Protein AF-0000000083948507 (afdb_homodimer)

InterPro domains:
  IPR001789 Signal transduction response regulator, receiver domain [PF00072] (12-118)
  IPR001789 Signal transduction response regulator, receiver domain [PS50110] (11-132)
  IPR001789 Signal transduction response regulator, receiver domain [SM00448] (10-131)
  IPR011006 CheY-like superfamily [SSF52172] (9-128)
  IPR052893 Two-component system response regulator [PTHR44520] (3-142)

Organism: NCBI:txid38313

pLDDT: mean 91.82, std 13.21, range [27.28, 98.81]

Solvent-accessible surface area (backbone atoms only — not comparable to full-atom values): 15461 Å² total; per-residue (Å²): 131,86,77,66,80,70,75,80,64,49,27,36,39,37,30,48,59,49,66,69,60,53,50,46,49,51,49,31,34,57,78,68,66,54,80,52,52,77,42,78,20,54,23,33,60,52,39,53,50,35,59,72,71,56,73,59,55,70,29,52,37,34,39,32,27,46,88,35,63,106,28,28,31,65,58,37,47,54,51,33,63,70,30,87,77,50,34,48,59,46,31,32,39,45,25,76,68,82,50,65,67,59,51,50,56,46,25,72,64,39,41,51,37,37,30,60,59,50,91,52,78,64,38,50,38,54,52,48,54,36,48,54,44,39,64,72,58,33,57,72,62,66,126,130,86,76,64,79,68,77,80,62,49,26,37,37,37,30,47,60,48,64,68,58,52,50,45,48,52,48,32,34,56,77,69,67,54,81,52,53,77,44,79,20,52,22,33,62,54,38,51,50,34,58,72,70,58,73,58,54,68,28,51,38,35,40,33,28,47,89,34,63,105,28,28,30,67,57,37,46,54,51,34,63,71,29,88,78,50,33,49,58,45,32,32,38,46,23,78,68,81,50,64,67,58,52,48,55,47,25,72,64,39,42,52,35,37,31,60,60,50,91,51,80,62,38,48,38,55,50,49,54,35,48,53,44,40,65,71,58,33,57,71,62,65,125

Nearest PDB structures (foldseek):
  6xvu-assembly2_C  TM=9.174E-01  e=1.233E-12  Deinococcus radiodurans R1 = ATCC 13939 = DSM 20539
  5chy-assembly1_A  TM=8.380E-01  e=1.882E-10  Escherichia coli K-12
  1e6m-assembly1_A  TM=8.321E-01  e=6.406E-10  Escherichia coli K-12
  3h1f-assembly1_A  TM=8.922E-01  e=2.220E-08  Helicobacter pylori 26695
  5wq0-assembly4_D  TM=8.086E-01  e=8.208E-07  Paenisporosarcina sp. TG-14

Sequence (286 aa):
MSQTARYKEVTILLVDDDDVDFMAVQRAMQQLRLLNPLVRARDGLEALEMLGDGRVRCPYLILLDLNMPRMNGLEFLSHIRNDPVLSLSVVFVLTTSSADEDKVEAYKHHVAGYMVKHEISDGFYNIFNMLESYWRIVELPEAMSQTARYKEVTILLVDDDDVDFMAVQRAMQQLRLLNPLVRARDGLEALEMLGDGRVRCPYLILLDLNMPRMNGLEFLSHIRNDPVLSLSVVFVLTTSSADEDKVEAYKHHVAGYMVKHEISDGFYNIFNMLESYWRIVELPEA

Structure (mmCIF, N/CA/C/O backbone):
data_AF-0000000083948507-model_v1
#
loop_
_entity.id
_entity.type
_entity.pdbx_description
1 polymer 'Response regulator'
#
loop_
_atom_site.group_PDB
_atom_site.id
_atom_site.type_symbol
_atom_site.label_atom_id
_atom_site.label_alt_id
_atom_site.label_comp_id
_atom_site.label_asym_id
_atom_site.label_entity_id
_atom_site.label_seq_id
_atom_site.pdbx_PDB_ins_code
_atom_site.Cartn_x
_atom_site.Cartn_y
_atom_site.Cartn_z
_atom_site.occupancy
_atom_site.B_iso_or_equiv
_atom_site.auth_seq_id
_atom_site.auth_comp_id
_atom_site.auth_asym_id
_atom_site.auth_atom_id
_atom_site.pdbx_PDB_model_num
ATOM 1 N N . MET A 1 1 ? -30.469 -11.758 17.359 1 27.81 1 MET A N 1
ATOM 2 C CA . MET A 1 1 ? -29.922 -11.578 16.016 1 27.81 1 MET A CA 1
ATOM 3 C C . MET A 1 1 ? -28.422 -11.32 16.078 1 27.81 1 MET A C 1
ATOM 5 O O . MET A 1 1 ? -27.984 -10.305 16.609 1 27.81 1 MET A O 1
ATOM 9 N N . SER A 1 2 ? -27.594 -12.273 16.359 1 34.62 2 SER A N 1
ATOM 10 C CA . SER A 1 2 ? -26.172 -12.242 16.734 1 34.62 2 SER A CA 1
ATOM 11 C C . SER A 1 2 ? -25.344 -11.523 15.68 1 34.62 2 SER A C 1
ATOM 13 O O . SER A 1 2 ? -25.25 -11.977 14.531 1 34.62 2 SER A O 1
ATOM 15 N N . GLN A 1 3 ? -25.453 -10.297 15.469 1 37.91 3 GLN A N 1
ATOM 16 C CA . GLN A 1 3 ? -24.75 -9.445 14.516 1 37.91 3 GLN A CA 1
ATOM 17 C C . GLN A 1 3 ? -23.234 -9.672 14.602 1 37.91 3 GLN A C 1
ATOM 19 O O . GLN A 1 3 ? -22.578 -9.156 15.508 1 37.91 3 GLN A O 1
ATOM 24 N N . THR A 1 4 ? -22.734 -10.875 14.516 1 39.72 4 THR A N 1
ATOM 25 C CA . THR A 1 4 ? -21.312 -11.203 14.5 1 39.72 4 THR A CA 1
ATOM 26 C C . THR A 1 4 ? -20.531 -10.227 13.617 1 39.72 4 THR A C 1
ATOM 28 O O . THR A 1 4 ? -20.891 -10.023 12.453 1 39.72 4 THR A O 1
ATOM 31 N N . ALA A 1 5 ? -20.094 -9.234 14.039 1 40.66 5 ALA A N 1
ATOM 32 C CA . ALA A 1 5 ? -19.188 -8.328 13.336 1 40.66 5 ALA A CA 1
ATOM 33 C C . ALA A 1 5 ? -18.312 -9.086 12.344 1 40.66 5 ALA A C 1
ATOM 35 O O . ALA A 1 5 ? -17.484 -9.898 12.742 1 40.66 5 ALA A O 1
ATOM 36 N N . ARG A 1 6 ? -18.797 -9.617 11.141 1 45.75 6 ARG A N 1
ATOM 37 C CA . ARG A 1 6 ? -18.203 -10.469 10.117 1 45.75 6 ARG A CA 1
ATOM 38 C C . ARG A 1 6 ? -16.781 -10.031 9.797 1 45.75 6 ARG A C 1
ATOM 40 O O . ARG A 1 6 ? -16.547 -8.875 9.438 1 45.75 6 ARG A O 1
ATOM 47 N N . TYR A 1 7 ? -15.82 -10.555 10.539 1 56.59 7 TYR A N 1
ATOM 48 C CA . TYR A 1 7 ? -14.43 -10.461 10.109 1 56.59 7 TYR A CA 1
ATOM 49 C C . TYR A 1 7 ? -14.328 -10.367 8.594 1 56.59 7 TYR A C 1
ATOM 51 O O . TYR A 1 7 ? -14.781 -11.258 7.879 1 56.59 7 TYR A O 1
ATOM 59 N N . LYS A 1 8 ? -14.336 -9.18 8.109 1 68.38 8 LYS A N 1
ATOM 60 C CA . LYS A 1 8 ? -14.242 -9.102 6.656 1 68.38 8 LYS A CA 1
ATOM 61 C C . LYS A 1 8 ? -12.977 -9.773 6.148 1 68.38 8 LYS A C 1
ATOM 63 O O . LYS A 1 8 ? -11.867 -9.344 6.469 1 68.38 8 LYS A O 1
ATOM 68 N N . GLU A 1 9 ? -13.164 -10.992 5.648 1 88.75 9 GLU A N 1
ATOM 69 C CA . GLU A 1 9 ? -12.078 -11.789 5.078 1 88.75 9 GLU A CA 1
ATOM 70 C C . GLU A 1 9 ? -11.516 -11.133 3.824 1 88.75 9 GLU A C 1
ATOM 72 O O . GLU A 1 9 ? -12.266 -10.617 2.994 1 88.75 9 GLU A O 1
ATOM 77 N N . VAL A 1 10 ? -10.203 -10.969 3.793 1 95.94 10 VAL A N 1
ATOM 78 C CA . VAL A 1 10 ? -9.523 -10.469 2.605 1 95.94 10 VAL A CA 1
ATOM 79 C C . VAL A 1 10 ? -8.953 -11.633 1.802 1 95.94 10 VAL A C 1
ATOM 81 O O . VAL A 1 10 ? -8.219 -12.469 2.342 1 95.94 10 VAL A O 1
ATOM 84 N N . THR A 1 11 ? -9.336 -11.719 0.544 1 97.56 11 THR A N 1
ATOM 85 C CA . THR A 1 11 ? -8.789 -12.75 -0.335 1 97.56 11 THR A CA 1
ATOM 86 C C . THR A 1 11 ? -7.41 -12.336 -0.85 1 97.56 11 THR A C 1
ATOM 88 O O . THR A 1 11 ? -7.199 -11.18 -1.221 1 97.56 11 THR A O 1
ATOM 91 N N . ILE A 1 12 ? -6.48 -13.266 -0.796 1 98.12 12 ILE A N 1
ATOM 92 C CA . ILE A 1 12 ? -5.156 -13.039 -1.358 1 98.12 12 ILE A CA 1
ATOM 93 C C . ILE A 1 12 ? -5.039 -13.742 -2.709 1 98.12 12 ILE A C 1
ATOM 95 O O . ILE A 1 12 ? -5.117 -14.969 -2.785 1 98.12 12 ILE A O 1
ATOM 99 N N . LEU A 1 13 ? -4.934 -12.984 -3.768 1 98.62 13 LEU A N 1
ATOM 100 C CA . LEU A 1 13 ? -4.613 -13.531 -5.082 1 98.62 13 LEU A CA 1
ATOM 101 C C . LEU A 1 13 ? -3.105 -13.539 -5.316 1 98.62 13 LEU A C 1
ATOM 103 O O . LEU A 1 13 ? -2.492 -12.477 -5.465 1 98.62 13 LEU A O 1
ATOM 107 N N . LEU A 1 14 ? -2.541 -14.703 -5.293 1 98.62 14 LEU A N 1
ATOM 108 C CA . LEU A 1 14 ? -1.122 -14.875 -5.586 1 98.62 14 LEU A CA 1
ATOM 109 C C . LEU A 1 14 ? -0.908 -15.18 -7.062 1 98.62 14 LEU A C 1
ATOM 111 O O . LEU A 1 14 ? -1.349 -16.219 -7.555 1 98.62 14 LEU A O 1
ATOM 115 N N . VAL A 1 15 ? -0.288 -14.273 -7.789 1 98.62 15 VAL A N 1
ATOM 116 C CA . VAL A 1 15 ? 0.05 -14.469 -9.195 1 98.62 15 VAL A CA 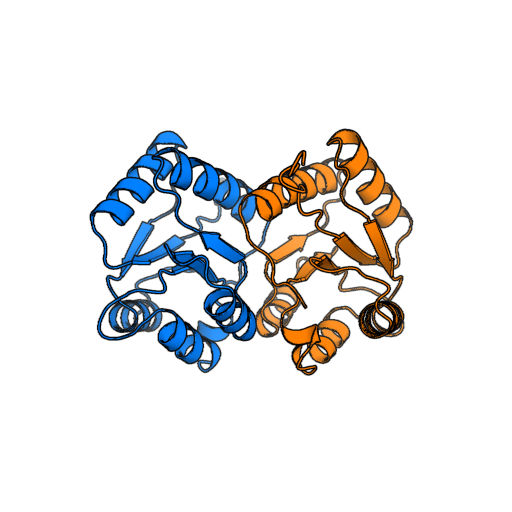1
ATOM 117 C C . VAL A 1 15 ? 1.527 -14.836 -9.328 1 98.62 15 VAL A C 1
ATOM 119 O O . VAL A 1 15 ? 2.395 -13.961 -9.312 1 98.62 15 VAL A O 1
ATOM 122 N N . ASP A 1 16 ? 1.759 -16.078 -9.414 1 97.69 16 ASP A N 1
ATOM 123 C CA . ASP A 1 16 ? 3.098 -16.641 -9.32 1 97.69 16 ASP A CA 1
ATOM 124 C C . ASP A 1 16 ? 3.146 -18.031 -9.945 1 97.69 16 ASP A C 1
ATOM 126 O O . ASP A 1 16 ? 2.332 -18.906 -9.609 1 97.69 16 ASP A O 1
ATOM 130 N N . ASP A 1 17 ? 4.113 -18.25 -10.781 1 96.81 17 ASP A N 1
ATOM 131 C CA . ASP A 1 17 ? 4.16 -19.531 -11.484 1 96.81 17 ASP A CA 1
ATOM 132 C C . ASP A 1 17 ? 5.055 -20.531 -10.75 1 96.81 17 ASP A C 1
ATOM 134 O O . ASP A 1 17 ? 5.105 -21.703 -11.117 1 96.81 17 ASP A O 1
ATOM 138 N N . ASP A 1 18 ? 5.719 -20.172 -9.695 1 95.56 18 ASP A N 1
ATOM 139 C CA . ASP A 1 18 ? 6.699 -21 -9.016 1 95.56 18 ASP A CA 1
ATOM 140 C C . ASP A 1 18 ? 6.047 -21.797 -7.883 1 95.56 18 ASP A C 1
ATOM 142 O O . ASP A 1 18 ? 5.582 -21.219 -6.902 1 95.56 18 ASP A O 1
ATOM 146 N N . ASP A 1 19 ? 6.129 -23.094 -7.996 1 96.69 19 ASP A N 1
ATOM 147 C CA . ASP A 1 19 ? 5.512 -23.953 -7 1 96.69 19 ASP A CA 1
ATOM 148 C C . ASP A 1 19 ? 6.195 -23.812 -5.645 1 96.69 19 ASP A C 1
ATOM 150 O O . ASP A 1 19 ? 5.543 -23.906 -4.602 1 96.69 19 ASP A O 1
ATOM 154 N N . VAL A 1 20 ? 7.434 -23.641 -5.688 1 94.69 20 VAL A N 1
ATOM 155 C CA . VAL A 1 20 ? 8.188 -23.484 -4.445 1 94.69 20 VAL A CA 1
ATOM 156 C C . VAL A 1 20 ? 7.738 -22.234 -3.711 1 94.69 20 VAL A C 1
ATOM 158 O O . VAL A 1 20 ? 7.527 -22.25 -2.496 1 94.69 20 VAL A O 1
ATOM 161 N N . ASP A 1 21 ? 7.551 -21.156 -4.43 1 95.38 21 ASP A N 1
ATOM 162 C CA . ASP A 1 21 ? 7.047 -19.922 -3.848 1 95.38 21 ASP A CA 1
ATOM 163 C C . ASP A 1 21 ? 5.645 -20.109 -3.27 1 95.38 21 ASP A C 1
ATOM 165 O O . ASP A 1 21 ? 5.355 -19.656 -2.162 1 95.38 21 ASP A O 1
ATOM 169 N N . PHE A 1 22 ? 4.84 -20.766 -4 1 96.62 22 PHE A N 1
ATOM 170 C CA . PHE A 1 22 ? 3.475 -21.016 -3.557 1 96.62 22 PHE A CA 1
ATOM 171 C C . PHE A 1 22 ? 3.463 -21.781 -2.24 1 96.62 22 PHE A C 1
ATOM 173 O O . PHE A 1 22 ? 2.732 -21.422 -1.313 1 96.62 22 PHE A O 1
ATOM 180 N N . MET A 1 23 ? 4.246 -22.75 -2.164 1 96.19 23 MET A N 1
ATOM 181 C CA . MET A 1 23 ? 4.328 -23.562 -0.952 1 96.19 23 MET A CA 1
ATOM 182 C C . MET A 1 23 ? 4.855 -22.75 0.219 1 96.19 23 MET A C 1
ATOM 184 O O . MET A 1 23 ? 4.391 -22.891 1.35 1 96.19 23 MET A O 1
ATOM 188 N N . ALA A 1 24 ? 5.809 -21.938 -0.099 1 95.62 24 ALA A N 1
ATOM 189 C CA . ALA A 1 24 ? 6.367 -21.078 0.944 1 95.62 24 ALA A CA 1
ATOM 190 C C . ALA A 1 24 ? 5.312 -20.109 1.486 1 95.62 24 ALA A C 1
ATOM 192 O O . ALA A 1 24 ? 5.262 -19.859 2.691 1 95.62 24 ALA A O 1
ATOM 193 N N . VAL A 1 25 ? 4.488 -19.578 0.617 1 96.5 25 VAL A N 1
ATOM 194 C CA . VAL A 1 25 ? 3.406 -18.688 1.015 1 96.5 25 VAL A CA 1
ATOM 195 C C . VAL A 1 25 ? 2.414 -19.438 1.901 1 96.5 25 VAL A C 1
ATOM 197 O O . VAL A 1 25 ? 2.027 -18.938 2.965 1 96.5 25 VAL A O 1
ATOM 200 N N . GLN A 1 26 ? 2.074 -20.578 1.491 1 96.75 26 GLN A N 1
ATOM 201 C CA . GLN A 1 26 ? 1.151 -21.391 2.275 1 96.75 26 GLN A CA 1
ATOM 202 C C . GLN A 1 26 ? 1.714 -21.672 3.666 1 96.75 26 GLN A C 1
ATOM 204 O O . GLN A 1 26 ? 0.993 -21.594 4.664 1 96.75 26 GLN A O 1
ATOM 209 N N . ARG A 1 27 ? 2.908 -22.031 3.693 1 95.56 27 ARG A N 1
ATOM 210 C CA . ARG A 1 27 ? 3.561 -22.328 4.965 1 95.56 27 ARG A CA 1
ATOM 211 C C . ARG A 1 27 ? 3.57 -21.094 5.871 1 95.56 27 ARG A C 1
ATOM 213 O O . ARG A 1 27 ? 3.285 -21.203 7.066 1 95.56 27 ARG A O 1
ATOM 220 N N . ALA A 1 28 ? 3.943 -19.969 5.293 1 95.81 28 ALA A N 1
ATOM 221 C CA . ALA A 1 28 ? 3.955 -18.734 6.059 1 95.81 28 ALA A CA 1
ATOM 222 C C . ALA A 1 28 ? 2.576 -18.422 6.637 1 95.81 28 ALA A C 1
ATOM 224 O O . ALA A 1 28 ? 2.455 -18.047 7.805 1 95.81 28 ALA A O 1
ATOM 225 N N . MET A 1 29 ? 1.559 -18.625 5.844 1 96.62 29 MET A N 1
ATOM 226 C CA . MET A 1 29 ? 0.193 -18.375 6.293 1 96.62 29 MET A CA 1
ATOM 227 C C . MET A 1 29 ? -0.207 -19.328 7.41 1 96.62 29 MET A C 1
ATOM 229 O O . MET A 1 29 ? -0.871 -18.922 8.367 1 96.62 29 MET A O 1
ATOM 233 N N . GLN A 1 30 ? 0.196 -20.531 7.258 1 96.56 30 GLN A N 1
ATOM 234 C CA . GLN A 1 30 ? -0.087 -21.516 8.297 1 96.56 30 GLN A CA 1
ATOM 235 C C . GLN A 1 30 ? 0.603 -21.156 9.602 1 96.56 30 GLN A C 1
ATOM 237 O O . GLN A 1 30 ? -0.014 -21.203 10.672 1 96.56 30 GLN A O 1
ATOM 242 N N . GLN A 1 31 ? 1.837 -20.812 9.547 1 95.81 31 GLN A N 1
ATOM 243 C CA . GLN A 1 31 ? 2.623 -20.453 10.727 1 95.81 31 GLN A CA 1
ATOM 244 C C . GLN A 1 31 ? 2.008 -19.266 11.461 1 95.81 31 GLN A C 1
ATOM 246 O O . GLN A 1 31 ? 2.049 -19.203 12.695 1 95.81 31 GLN A O 1
ATOM 251 N N . LEU A 1 32 ? 1.444 -18.391 10.68 1 95.69 32 LEU A N 1
ATOM 252 C CA . LEU A 1 32 ? 0.861 -17.188 11.258 1 95.69 32 LEU A CA 1
ATOM 253 C C . LEU A 1 32 ? -0.617 -17.391 11.57 1 95.69 32 LEU A C 1
ATOM 255 O O . LEU A 1 32 ? -1.293 -16.469 12.031 1 95.69 32 LEU A O 1
ATOM 259 N N . ARG A 1 33 ? -1.172 -18.5 11.242 1 96.5 33 ARG A N 1
ATOM 260 C CA . ARG A 1 33 ? -2.564 -18.859 11.477 1 96.5 33 ARG A CA 1
ATOM 261 C C . ARG A 1 33 ? -3.512 -17.922 10.758 1 96.5 33 ARG A C 1
ATOM 263 O O . ARG A 1 33 ? -4.5 -17.453 11.336 1 96.5 33 ARG A O 1
ATOM 270 N N . LEU A 1 34 ? -3.062 -17.578 9.57 1 94.88 34 LEU A N 1
ATOM 271 C CA . LEU A 1 34 ? -3.918 -16.734 8.742 1 94.88 34 LEU A CA 1
ATOM 272 C C . LEU A 1 34 ? -5.004 -17.562 8.062 1 94.88 34 LEU A C 1
ATOM 274 O O . LEU A 1 34 ? -4.711 -18.594 7.441 1 94.88 34 LEU A O 1
ATOM 278 N N . LEU A 1 35 ? -6.199 -17.016 8.148 1 92.94 35 LEU A N 1
ATOM 279 C CA . LEU A 1 35 ? -7.328 -17.766 7.605 1 92.94 35 LEU A CA 1
ATOM 280 C C . LEU A 1 35 ? -7.812 -17.156 6.297 1 92.94 35 LEU A C 1
ATOM 282 O O . LEU A 1 35 ? -8.789 -17.609 5.711 1 92.94 35 LEU A O 1
ATOM 286 N N . ASN A 1 36 ? -7.148 -16.141 5.836 1 95.56 36 ASN A N 1
ATOM 287 C CA . ASN A 1 36 ? -7.516 -15.508 4.57 1 95.56 36 ASN A CA 1
ATOM 288 C C . ASN A 1 36 ? -7.52 -16.516 3.424 1 95.56 36 ASN A C 1
ATOM 290 O O . ASN A 1 36 ? -6.637 -17.375 3.344 1 95.56 36 ASN A O 1
ATOM 294 N N . PRO A 1 37 ? -8.586 -16.453 2.586 1 96.81 37 PRO A N 1
ATOM 295 C CA . PRO A 1 37 ? -8.516 -17.281 1.385 1 96.81 37 PRO A CA 1
ATOM 296 C C . PRO A 1 37 ? -7.312 -16.953 0.502 1 96.81 37 PRO A C 1
ATOM 298 O O . PRO A 1 37 ? -6.957 -15.781 0.355 1 96.81 37 PRO A O 1
ATOM 301 N N . LEU A 1 38 ? -6.695 -18 0.035 1 98 38 LEU A N 1
ATOM 302 C CA . LEU A 1 38 ? -5.582 -17.891 -0.901 1 98 38 LEU A CA 1
ATOM 303 C C . LEU A 1 38 ? -5.938 -18.5 -2.25 1 98 38 LEU A C 1
ATOM 305 O O . LEU A 1 38 ? -6.289 -19.688 -2.324 1 98 38 LEU A O 1
ATOM 309 N N . VAL A 1 39 ? -5.891 -17.672 -3.279 1 98.12 39 VAL A N 1
ATOM 310 C CA . VAL A 1 39 ? -6.125 -18.109 -4.648 1 98.12 39 VAL A CA 1
ATOM 311 C C . VAL A 1 39 ? -4.863 -17.906 -5.484 1 98.12 39 VAL A C 1
ATOM 313 O O . VAL A 1 39 ? -4.215 -16.859 -5.387 1 98.12 39 VAL A O 1
ATOM 316 N N . ARG A 1 40 ? -4.574 -18.891 -6.312 1 98.5 40 ARG A N 1
ATOM 317 C CA . ARG A 1 40 ? -3.348 -18.781 -7.098 1 98.5 40 ARG A CA 1
ATOM 318 C C . ARG A 1 40 ? -3.654 -18.703 -8.586 1 98.5 40 ARG A C 1
ATOM 320 O O . ARG A 1 40 ? -4.516 -19.438 -9.086 1 98.5 40 ARG A O 1
ATOM 327 N N . ALA A 1 41 ? -3.008 -17.812 -9.266 1 97.94 41 ALA A N 1
ATOM 328 C CA . ALA A 1 41 ? -2.865 -17.797 -10.719 1 97.94 41 ALA A CA 1
ATOM 329 C C . ALA A 1 41 ? -1.412 -18.031 -11.125 1 97.94 41 ALA A C 1
ATOM 331 O O . ALA A 1 41 ? -0.495 -17.484 -10.516 1 97.94 41 ALA A O 1
ATOM 332 N N . ARG A 1 42 ? -1.16 -18.75 -12.172 1 96.75 42 ARG A N 1
ATOM 333 C CA . ARG A 1 42 ? 0.201 -19.141 -12.516 1 96.75 42 ARG A CA 1
ATOM 334 C C . ARG A 1 42 ? 0.812 -18.172 -13.523 1 96.75 42 ARG A C 1
ATOM 336 O O . ARG A 1 42 ? 1.988 -18.297 -13.867 1 96.75 42 ARG A O 1
ATOM 343 N N . ASP A 1 43 ? 0.046 -17.297 -14.031 1 96.75 43 ASP A N 1
ATOM 344 C CA . ASP A 1 43 ? 0.525 -16.234 -14.898 1 96.75 43 ASP A CA 1
ATOM 345 C C . ASP A 1 43 ? -0.487 -15.094 -14.969 1 96.75 43 ASP A C 1
ATOM 347 O O . ASP A 1 43 ? -1.573 -15.18 -14.398 1 96.75 43 ASP A O 1
ATOM 351 N N . GLY A 1 44 ? -0.134 -14.039 -15.688 1 97.06 44 GLY A N 1
ATOM 352 C CA . GLY A 1 44 ? -0.969 -12.852 -15.766 1 97.06 44 GLY A CA 1
ATOM 353 C C . GLY A 1 44 ? -2.299 -13.102 -16.453 1 97.06 44 GLY A C 1
ATOM 354 O O . GLY A 1 44 ? -3.324 -12.547 -16.047 1 97.06 44 GLY A O 1
ATOM 355 N N . LEU A 1 45 ? -2.244 -13.922 -17.484 1 96.81 45 LEU A N 1
ATOM 356 C CA . LEU A 1 45 ? -3.463 -14.188 -18.25 1 96.81 45 LEU A CA 1
ATOM 357 C C . LEU A 1 45 ? -4.48 -14.938 -17.391 1 96.81 45 LEU A C 1
ATOM 359 O O . LEU A 1 45 ? -5.664 -14.586 -17.375 1 96.81 45 LEU A O 1
ATOM 363 N N . GLU A 1 46 ? -4.004 -15.914 -16.719 1 97.06 46 GLU A N 1
ATOM 364 C CA . GLU A 1 46 ? -4.875 -16.656 -15.82 1 97.06 46 GLU A CA 1
ATOM 365 C C . GLU A 1 46 ? -5.441 -15.758 -14.727 1 97.06 46 GLU A C 1
ATOM 367 O O . GLU A 1 46 ? -6.617 -15.867 -14.375 1 97.06 46 GLU A O 1
ATOM 372 N N . ALA A 1 47 ? -4.629 -14.898 -14.18 1 97.94 47 ALA A N 1
ATOM 373 C CA . ALA A 1 47 ? -5.062 -13.953 -13.148 1 97.94 47 ALA A CA 1
ATOM 374 C C . ALA A 1 47 ? -6.176 -13.047 -13.664 1 97.94 47 ALA A C 1
ATOM 376 O O . ALA A 1 47 ? -7.18 -12.836 -12.984 1 97.94 47 ALA A O 1
ATOM 377 N N . LEU A 1 48 ? -5.98 -12.539 -14.898 1 97.06 48 LEU A N 1
ATOM 378 C CA . LEU A 1 48 ? -6.984 -11.664 -15.5 1 97.06 48 LEU A CA 1
ATOM 379 C C . LEU A 1 48 ? -8.305 -12.406 -15.68 1 97.06 48 LEU A C 1
ATOM 381 O O . LEU A 1 48 ? -9.375 -11.844 -15.414 1 97.06 48 LEU A O 1
ATOM 385 N N . GLU A 1 49 ? -8.188 -13.602 -16.109 1 96.75 49 GLU A N 1
ATOM 386 C CA . GLU A 1 49 ? -9.383 -14.422 -16.297 1 96.75 49 GLU A CA 1
ATOM 387 C C . GLU A 1 49 ? -10.109 -14.633 -14.969 1 96.75 49 GLU A C 1
ATOM 389 O O . GLU A 1 49 ? -11.328 -14.469 -14.891 1 96.75 49 GLU A O 1
ATOM 394 N N . MET A 1 50 ? -9.398 -14.977 -13.969 1 97.5 50 MET A N 1
ATOM 395 C CA . MET A 1 50 ? -9.969 -15.234 -12.648 1 97.5 50 MET A CA 1
ATOM 396 C C . MET A 1 50 ? -10.625 -13.984 -12.078 1 97.5 50 MET A C 1
ATOM 398 O O . MET A 1 50 ? -11.68 -14.062 -11.453 1 97.5 50 MET A O 1
ATOM 402 N N . LEU A 1 51 ? -10 -12.852 -12.25 1 96.62 51 LEU A N 1
ATOM 403 C CA . LEU A 1 51 ? -10.547 -11.586 -11.781 1 96.62 51 LEU A CA 1
ATOM 404 C C . LEU A 1 51 ? -11.82 -11.227 -12.555 1 96.62 51 LEU A C 1
ATOM 406 O O . LEU A 1 51 ? -12.773 -10.703 -11.977 1 96.62 51 LEU A O 1
ATOM 410 N N . GLY A 1 52 ? -11.758 -11.484 -13.797 1 93.31 52 GLY A N 1
ATOM 411 C CA . GLY A 1 52 ? -12.898 -11.18 -14.648 1 93.31 52 GLY A CA 1
ATOM 412 C C . GLY A 1 52 ? -14.086 -12.086 -14.398 1 93.31 52 GLY A C 1
ATOM 413 O O . GLY A 1 52 ? -15.242 -11.68 -14.555 1 93.31 52 GLY A O 1
ATOM 414 N N . ASP A 1 53 ? -13.828 -13.344 -14.008 1 92.44 53 ASP A N 1
ATOM 415 C CA . ASP A 1 53 ? -14.875 -14.352 -13.852 1 92.44 53 ASP A CA 1
ATOM 416 C C . ASP A 1 53 ? -15.43 -14.352 -12.43 1 92.44 53 ASP A C 1
ATOM 418 O O . ASP A 1 53 ? -16.312 -15.148 -12.102 1 92.44 53 ASP A O 1
ATOM 422 N N . GLY A 1 54 ? -14.914 -13.555 -11.594 1 88.88 54 GLY A N 1
ATOM 423 C CA . GLY A 1 54 ? -15.422 -13.461 -10.234 1 88.88 54 GLY A CA 1
ATOM 424 C C . GLY A 1 54 ? -14.898 -14.547 -9.32 1 88.88 54 GLY A C 1
ATOM 425 O O . GLY A 1 54 ? -15.453 -14.773 -8.242 1 88.88 54 GLY A O 1
ATOM 426 N N . ARG A 1 55 ? -13.883 -15.266 -9.695 1 94.62 55 ARG A N 1
ATOM 427 C CA . ARG A 1 55 ? -13.297 -16.328 -8.898 1 94.62 55 ARG A CA 1
ATOM 428 C C . ARG A 1 55 ? -12.523 -15.766 -7.707 1 94.62 55 ARG A C 1
ATOM 430 O O . ARG A 1 55 ? -12.219 -16.484 -6.758 1 94.62 55 ARG A O 1
ATOM 437 N N . VAL A 1 56 ? -12.203 -14.586 -7.789 1 96.44 56 VAL A N 1
ATOM 438 C CA . VAL A 1 56 ? -11.547 -13.914 -6.672 1 96.44 56 VAL A CA 1
ATOM 439 C C . VAL A 1 56 ? -12.547 -13.016 -5.953 1 96.44 56 VAL A C 1
ATOM 441 O O . VAL A 1 56 ? -12.953 -11.977 -6.484 1 96.44 56 VAL A O 1
ATOM 444 N N . ARG A 1 57 ? -12.859 -13.336 -4.812 1 94.25 57 ARG A N 1
ATOM 445 C CA . ARG A 1 57 ? -13.906 -12.625 -4.078 1 94.25 57 ARG A CA 1
ATOM 446 C C . ARG A 1 57 ? -13.367 -11.336 -3.465 1 94.25 57 ARG A C 1
ATOM 448 O O . ARG A 1 57 ? -12.281 -11.328 -2.887 1 94.25 57 ARG A O 1
ATOM 455 N N . CYS A 1 58 ? -14.125 -10.297 -3.541 1 92.62 58 CYS A N 1
ATOM 456 C CA . CYS A 1 58 ? -13.789 -9.023 -2.906 1 92.62 58 CYS A CA 1
ATOM 457 C C . CYS A 1 58 ? -14.156 -9.039 -1.429 1 92.62 58 CYS A C 1
ATOM 459 O O . CYS A 1 58 ? -15.109 -9.711 -1.029 1 92.62 58 CYS A O 1
ATOM 461 N N . PRO A 1 59 ? -13.453 -8.258 -0.618 1 95.25 59 PRO A N 1
ATOM 462 C CA . PRO A 1 59 ? -12.242 -7.535 -0.994 1 95.25 59 PRO A CA 1
ATOM 463 C C . PRO A 1 59 ? -11.031 -8.453 -1.162 1 95.25 59 PRO A C 1
ATOM 465 O O . PRO A 1 59 ? -10.945 -9.492 -0.499 1 95.25 59 PRO A O 1
ATOM 468 N N . TYR A 1 60 ? -10.086 -8.086 -2.084 1 96.69 60 TYR A N 1
ATOM 469 C CA . TYR A 1 60 ? -8.883 -8.891 -2.289 1 96.69 60 TYR A CA 1
ATOM 470 C C . TYR A 1 60 ? -7.652 -8.008 -2.445 1 96.69 60 TYR A C 1
ATOM 472 O O . TYR A 1 60 ? -7.773 -6.801 -2.672 1 96.69 60 TYR A O 1
ATOM 480 N N . LEU A 1 61 ? -6.52 -8.586 -2.215 1 97.12 61 LEU A N 1
ATOM 481 C CA . LEU A 1 61 ? -5.215 -8.023 -2.541 1 97.12 61 LEU A CA 1
ATOM 482 C C . LEU A 1 61 ? -4.445 -8.945 -3.482 1 97.12 61 LEU A C 1
ATOM 484 O O . LEU A 1 61 ? -4.633 -10.164 -3.461 1 97.12 61 LEU A O 1
ATOM 488 N N . ILE A 1 62 ? -3.627 -8.336 -4.332 1 98.56 62 ILE A N 1
ATOM 489 C CA . ILE A 1 62 ? -2.865 -9.102 -5.309 1 98.56 62 ILE A CA 1
ATOM 490 C C . ILE A 1 62 ? -1.389 -9.109 -4.922 1 98.56 62 ILE A C 1
ATOM 492 O O . ILE A 1 62 ? -0.806 -8.055 -4.656 1 98.56 62 ILE A O 1
ATOM 496 N N . LEU A 1 63 ? -0.824 -10.273 -4.781 1 98.69 63 LEU A N 1
ATOM 497 C CA . LEU A 1 63 ? 0.621 -10.469 -4.742 1 98.69 63 LEU A CA 1
ATOM 498 C C . LEU A 1 63 ? 1.145 -10.93 -6.098 1 98.69 63 LEU A C 1
ATOM 500 O O . LEU A 1 63 ? 0.765 -11.992 -6.586 1 98.69 63 LEU A O 1
ATOM 504 N N . LEU A 1 64 ? 2.037 -10.133 -6.645 1 98.75 64 LEU A N 1
ATOM 505 C CA . LEU A 1 64 ? 2.352 -10.297 -8.062 1 98.75 64 LEU A CA 1
ATOM 506 C C . LEU A 1 64 ? 3.84 -10.555 -8.266 1 98.75 64 LEU A C 1
ATOM 508 O O . LEU A 1 64 ? 4.676 -9.719 -7.895 1 98.75 64 LEU A O 1
ATOM 512 N N . ASP A 1 65 ? 4.188 -11.633 -8.812 1 98 65 ASP A N 1
ATOM 513 C CA . ASP A 1 65 ? 5.535 -11.883 -9.312 1 98 65 ASP A CA 1
ATOM 514 C C . ASP A 1 65 ? 5.762 -11.195 -10.656 1 98 65 ASP A C 1
ATOM 516 O O . ASP A 1 65 ? 4.863 -11.172 -11.508 1 98 65 ASP A O 1
ATOM 520 N N . LEU A 1 66 ? 6.922 -10.648 -10.914 1 96.81 66 LEU A N 1
ATOM 521 C CA . LEU A 1 66 ? 7.215 -9.984 -12.18 1 96.81 66 LEU A CA 1
ATOM 522 C C . LEU A 1 66 ? 7.637 -11 -13.234 1 96.81 66 LEU A C 1
ATOM 524 O O . LEU A 1 66 ? 7.367 -10.805 -14.422 1 96.81 66 LEU A O 1
ATOM 528 N N . ASN A 1 67 ? 8.352 -11.977 -12.766 1 93.44 67 ASN A N 1
ATOM 529 C CA . ASN A 1 67 ? 8.977 -12.922 -13.688 1 93.44 67 ASN A CA 1
ATOM 530 C C . ASN A 1 67 ? 8.094 -14.148 -13.906 1 93.44 67 ASN A C 1
ATOM 532 O O . ASN A 1 67 ? 8.297 -15.188 -13.289 1 93.44 67 ASN A O 1
ATOM 536 N N . MET A 1 68 ? 7.141 -14.023 -14.797 1 93.19 68 MET A N 1
ATOM 537 C CA . MET A 1 68 ? 6.238 -15.125 -15.125 1 93.19 68 MET A CA 1
ATOM 538 C C . MET A 1 68 ? 6.141 -15.312 -16.641 1 93.19 68 MET A C 1
ATOM 540 O O . MET A 1 68 ? 6.387 -14.375 -17.406 1 93.19 68 MET A O 1
ATOM 544 N N . PRO A 1 69 ? 5.84 -16.547 -17.078 1 88.5 69 PRO A N 1
ATOM 545 C CA . PRO A 1 69 ? 5.602 -16.766 -18.5 1 88.5 69 PRO A CA 1
ATOM 546 C C . PRO A 1 69 ? 4.293 -16.156 -18.984 1 88.5 69 PRO A C 1
ATOM 548 O O . PRO A 1 69 ? 3.473 -15.719 -18.188 1 88.5 69 PRO A O 1
ATOM 551 N N . ARG A 1 70 ? 4.043 -16.094 -20.453 1 86.94 70 ARG A N 1
ATOM 552 C CA . ARG A 1 70 ? 2.846 -15.695 -21.188 1 86.94 70 ARG A CA 1
ATOM 553 C C . ARG A 1 70 ? 2.557 -14.203 -21 1 86.94 70 ARG A C 1
ATOM 555 O O . ARG A 1 70 ? 2.492 -13.461 -21.984 1 86.94 70 ARG A O 1
ATOM 562 N N . MET A 1 71 ? 2.396 -13.758 -19.734 1 90.31 71 MET A N 1
ATOM 563 C CA . MET A 1 71 ? 2.264 -12.344 -19.391 1 90.31 71 MET A CA 1
ATOM 564 C C . MET A 1 71 ? 3.029 -12.023 -18.125 1 90.31 71 MET A C 1
ATOM 566 O O . MET A 1 71 ? 2.715 -12.547 -17.047 1 90.31 71 MET A O 1
ATOM 570 N N . ASN A 1 72 ? 3.988 -11.164 -18.297 1 91.31 72 ASN A N 1
ATOM 571 C CA . ASN A 1 72 ? 4.785 -10.883 -17.109 1 91.31 72 ASN A CA 1
ATOM 572 C C . ASN A 1 72 ? 4.098 -9.867 -16.203 1 91.31 72 ASN A C 1
ATOM 574 O O . ASN A 1 72 ? 3.033 -9.344 -16.547 1 91.31 72 ASN A O 1
ATOM 578 N N . GLY A 1 73 ? 4.676 -9.703 -15.055 1 96.88 73 GLY A N 1
ATOM 579 C CA . GLY A 1 73 ? 4.047 -8.891 -14.023 1 96.88 73 GLY A CA 1
ATOM 580 C C . GLY A 1 73 ? 3.803 -7.457 -14.453 1 96.88 73 GLY A C 1
ATOM 581 O O . GLY A 1 73 ? 2.775 -6.867 -14.117 1 96.88 73 GLY A O 1
ATOM 582 N N . LEU A 1 74 ? 4.711 -6.902 -15.211 1 96.75 74 LEU A N 1
ATOM 583 C CA . LEU A 1 74 ? 4.559 -5.52 -15.641 1 96.75 74 LEU A CA 1
ATOM 584 C C . LEU A 1 74 ? 3.443 -5.391 -16.672 1 96.75 74 LEU A C 1
ATOM 586 O O . LEU A 1 74 ? 2.68 -4.422 -16.656 1 96.75 74 LEU A O 1
ATOM 590 N N . GLU A 1 75 ? 3.379 -6.301 -17.547 1 96.88 75 GLU A N 1
ATOM 591 C CA . GLU A 1 75 ? 2.279 -6.344 -18.516 1 96.88 75 GLU A CA 1
ATOM 592 C C . GLU A 1 75 ? 0.936 -6.488 -17.797 1 96.88 75 GLU A C 1
ATOM 594 O O . GLU A 1 75 ? -0.034 -5.812 -18.156 1 96.88 75 GLU A O 1
ATOM 599 N N . PHE A 1 76 ? 0.935 -7.379 -16.875 1 98.06 76 PHE A N 1
ATOM 600 C CA . PHE A 1 76 ? -0.267 -7.578 -16.078 1 98.06 76 PHE A CA 1
ATOM 601 C C . PHE A 1 76 ? -0.714 -6.273 -15.43 1 98.06 76 PHE A C 1
ATOM 603 O O . PHE A 1 76 ? -1.892 -5.914 -15.492 1 98.06 76 PHE A O 1
ATOM 610 N N . LEU A 1 77 ? 0.225 -5.535 -14.805 1 98 77 LEU A N 1
ATOM 611 C CA . LEU A 1 77 ? -0.063 -4.254 -14.164 1 98 77 LEU A CA 1
ATOM 612 C C . LEU A 1 77 ? -0.659 -3.268 -15.164 1 98 77 LEU A C 1
ATOM 614 O O . LEU A 1 77 ? -1.632 -2.576 -14.852 1 98 77 LEU A O 1
ATOM 618 N N . SER A 1 78 ? -0.076 -3.252 -16.297 1 97.38 78 SER A N 1
ATOM 619 C CA . SER A 1 78 ? -0.58 -2.357 -17.344 1 97.38 78 SER A CA 1
ATOM 620 C C . SER A 1 78 ? -2.027 -2.68 -17.688 1 97.38 78 SER A C 1
ATOM 622 O O . SER A 1 78 ? -2.859 -1.777 -17.812 1 97.38 78 SER A O 1
ATOM 624 N N . HIS A 1 79 ? -2.322 -3.916 -17.781 1 96.81 79 HIS A N 1
ATOM 625 C CA . HIS A 1 79 ? -3.666 -4.344 -18.141 1 96.81 79 HIS A CA 1
ATOM 626 C C . HIS A 1 79 ? -4.68 -3.967 -17.062 1 96.81 79 HIS A C 1
ATOM 628 O O . HIS A 1 79 ? -5.723 -3.387 -17.359 1 96.81 79 HIS A O 1
ATOM 634 N N . ILE A 1 80 ? -4.391 -4.242 -15.844 1 96.56 80 ILE A N 1
ATOM 635 C CA . ILE A 1 80 ? -5.391 -4.027 -14.805 1 96.56 80 ILE A CA 1
ATOM 636 C C . ILE A 1 80 ? -5.613 -2.527 -14.609 1 96.56 80 ILE A C 1
ATOM 638 O O . ILE A 1 80 ? -6.727 -2.094 -14.305 1 96.56 80 ILE A O 1
ATOM 642 N N . ARG A 1 81 ? -4.559 -1.699 -14.781 1 96.69 81 ARG A N 1
ATOM 643 C CA . ARG A 1 81 ? -4.688 -0.261 -14.562 1 96.69 81 ARG A CA 1
ATOM 644 C C . ARG A 1 81 ? -5.48 0.393 -15.688 1 96.69 81 ARG A C 1
ATOM 646 O O . ARG A 1 81 ? -6 1.5 -15.531 1 96.69 81 ARG A O 1
ATOM 653 N N . ASN A 1 82 ? -5.574 -0.337 -16.75 1 95.31 82 ASN A N 1
ATOM 654 C CA . ASN A 1 82 ? -6.34 0.175 -17.891 1 95.31 82 ASN A CA 1
ATOM 655 C C . ASN A 1 82 ? -7.773 -0.34 -17.875 1 95.31 82 ASN A C 1
ATOM 657 O O . ASN A 1 82 ? -8.57 0.012 -18.75 1 95.31 82 ASN A O 1
ATOM 661 N N . ASP A 1 83 ? -8.117 -1.181 -16.969 1 94 83 ASP A N 1
ATOM 662 C CA . ASP A 1 83 ? -9.469 -1.682 -16.766 1 94 83 ASP A CA 1
ATOM 663 C C . ASP A 1 83 ? -10.18 -0.919 -15.648 1 94 83 ASP A C 1
ATOM 665 O O . ASP A 1 83 ? -9.727 -0.931 -14.508 1 94 83 ASP A O 1
ATOM 669 N N . PRO A 1 84 ? -11.273 -0.285 -15.93 1 89.69 84 PRO A N 1
ATOM 670 C CA . PRO A 1 84 ? -11.938 0.574 -14.945 1 89.69 84 PRO A CA 1
ATOM 671 C C . PRO A 1 84 ? -12.312 -0.177 -13.672 1 89.69 84 PRO A C 1
ATOM 673 O O . PRO A 1 84 ? -12.344 0.414 -12.586 1 89.69 84 PRO A O 1
ATOM 676 N N . VAL A 1 85 ? -12.602 -1.429 -13.836 1 88.25 85 VAL A N 1
ATOM 677 C CA . VAL A 1 85 ? -13.039 -2.207 -12.68 1 88.25 85 VAL A CA 1
ATOM 678 C C . VAL A 1 85 ? -11.82 -2.721 -11.914 1 88.25 85 VAL A C 1
ATOM 680 O O . VAL A 1 85 ? -11.758 -2.621 -10.688 1 88.25 85 VAL A O 1
ATOM 683 N N . LEU A 1 86 ? -10.797 -3.135 -12.562 1 94.56 86 LEU A N 1
ATOM 684 C CA . LEU A 1 86 ? -9.648 -3.777 -11.93 1 94.56 86 LEU A CA 1
ATOM 685 C C . LEU A 1 86 ? -8.625 -2.74 -11.484 1 94.56 86 LEU A C 1
ATOM 687 O O . LEU A 1 86 ? -7.723 -3.051 -10.703 1 94.56 86 LEU A O 1
ATOM 691 N N . SER A 1 87 ? -8.867 -1.528 -11.945 1 95.19 87 SER A N 1
ATOM 692 C CA . SER A 1 87 ? -7.871 -0.492 -11.68 1 95.19 87 SER A CA 1
ATOM 693 C C . SER A 1 87 ? -7.758 -0.201 -10.188 1 95.19 87 SER A C 1
ATOM 695 O O . SER A 1 87 ? -6.715 0.254 -9.719 1 95.19 87 SER A O 1
ATOM 697 N N . LEU A 1 88 ? -8.742 -0.552 -9.414 1 94.44 88 LEU A N 1
ATOM 698 C CA . LEU A 1 88 ? -8.789 -0.243 -7.988 1 94.44 88 LEU A CA 1
ATOM 699 C C . LEU A 1 88 ? -8.023 -1.279 -7.18 1 94.44 88 LEU A C 1
ATOM 701 O O . LEU A 1 88 ? -7.816 -1.105 -5.977 1 94.44 88 LEU A O 1
ATOM 705 N N . SER A 1 89 ? -7.594 -2.281 -7.859 1 96.5 89 SER A N 1
ATOM 706 C CA . SER A 1 89 ? -6.969 -3.387 -7.141 1 96.5 89 SER A CA 1
ATOM 707 C C . SER A 1 89 ? -5.707 -2.932 -6.418 1 96.5 89 SER A C 1
ATOM 709 O O . SER A 1 89 ? -4.918 -2.158 -6.961 1 96.5 89 SER A O 1
ATOM 711 N N . VAL A 1 90 ? -5.555 -3.354 -5.23 1 98.25 90 VAL A N 1
ATOM 712 C CA . VAL A 1 90 ? -4.328 -3.143 -4.469 1 98.25 90 VAL A CA 1
ATOM 713 C C . VAL A 1 90 ? -3.316 -4.234 -4.805 1 98.25 90 VAL A C 1
ATOM 715 O O . VAL A 1 90 ? -3.586 -5.422 -4.605 1 98.25 90 VAL A O 1
ATOM 718 N N . VAL A 1 91 ? -2.186 -3.826 -5.312 1 98.62 91 VAL A N 1
ATOM 719 C CA . VAL A 1 91 ? -1.196 -4.793 -5.781 1 98.62 91 VAL A CA 1
ATOM 720 C C . VAL A 1 91 ? 0.115 -4.598 -5.023 1 98.62 91 VAL A C 1
ATOM 722 O O . VAL A 1 91 ? 0.626 -3.48 -4.934 1 98.62 91 VAL A O 1
ATOM 725 N N . PHE A 1 92 ? 0.595 -5.629 -4.441 1 98.81 92 PHE A N 1
ATOM 726 C CA . PHE A 1 92 ? 1.975 -5.727 -3.979 1 98.81 92 PHE A CA 1
ATOM 727 C C . PHE A 1 92 ? 2.803 -6.59 -4.922 1 98.81 92 PHE A C 1
ATOM 729 O O . PHE A 1 92 ? 2.426 -7.723 -5.223 1 98.81 92 PHE A O 1
ATOM 736 N N . VAL A 1 93 ? 3.898 -6.051 -5.355 1 98.62 93 VAL A N 1
ATOM 737 C CA . VAL A 1 93 ? 4.82 -6.852 -6.156 1 98.62 93 VAL A CA 1
ATOM 738 C C . VAL A 1 93 ? 5.703 -7.695 -5.242 1 98.62 93 VAL A C 1
ATOM 740 O O . VAL A 1 93 ? 6.203 -7.207 -4.227 1 98.62 93 VAL A O 1
ATOM 743 N N . LEU A 1 94 ? 5.785 -8.945 -5.477 1 97.62 94 LEU A N 1
ATOM 744 C CA . LEU A 1 94 ? 6.645 -9.906 -4.793 1 97.62 94 LEU A CA 1
ATOM 745 C C . LEU A 1 94 ? 7.508 -10.672 -5.797 1 97.62 94 LEU A C 1
ATOM 747 O O . LEU A 1 94 ? 7.012 -11.547 -6.504 1 97.62 94 LEU A O 1
ATOM 751 N N . THR A 1 95 ? 8.805 -10.32 -5.848 1 96.75 95 THR A N 1
ATOM 752 C CA . THR A 1 95 ? 9.617 -10.812 -6.949 1 96.75 95 THR A CA 1
ATOM 753 C C . THR A 1 95 ? 11.062 -11.039 -6.496 1 96.75 95 THR A C 1
ATOM 755 O O . THR A 1 95 ? 11.445 -10.625 -5.398 1 96.75 95 THR A O 1
ATOM 758 N N . THR A 1 96 ? 11.867 -11.727 -7.316 1 94.56 96 THR A N 1
ATOM 759 C CA . THR A 1 96 ? 13.289 -11.914 -7.055 1 94.56 96 THR A CA 1
ATOM 760 C C . THR A 1 96 ? 14.094 -10.703 -7.512 1 94.56 96 THR A C 1
ATOM 762 O O . THR A 1 96 ? 15.242 -10.523 -7.098 1 94.56 96 THR A O 1
ATOM 765 N N . SER A 1 97 ? 13.562 -9.875 -8.328 1 94.25 97 SER A N 1
ATOM 766 C CA . SER A 1 97 ? 14.289 -8.758 -8.922 1 94.25 97 SER A CA 1
ATOM 767 C C . SER A 1 97 ? 14.484 -7.625 -7.922 1 94.25 97 SER A C 1
ATOM 769 O O . SER A 1 97 ? 13.516 -7.152 -7.32 1 94.25 97 SER A O 1
ATOM 771 N N . SER A 1 98 ? 15.688 -7.219 -7.785 1 93.62 98 SER A N 1
ATOM 772 C CA . SER A 1 98 ? 15.992 -6.035 -6.992 1 93.62 98 SER A CA 1
ATOM 773 C C . SER A 1 98 ? 16.406 -4.867 -7.883 1 93.62 98 SER A C 1
ATOM 775 O O . SER A 1 98 ? 16.969 -3.877 -7.398 1 93.62 98 SER A O 1
ATOM 777 N N . ALA A 1 99 ? 16.156 -5.004 -9.195 1 94.75 99 ALA A N 1
ATOM 778 C CA . ALA A 1 99 ? 16.562 -3.973 -10.148 1 94.75 99 ALA A CA 1
ATOM 779 C C . ALA A 1 99 ? 15.742 -2.699 -9.953 1 94.75 99 ALA A C 1
ATOM 781 O O . ALA A 1 99 ? 14.508 -2.746 -9.906 1 94.75 99 ALA A O 1
ATOM 782 N N . ASP A 1 100 ? 16.453 -1.587 -9.977 1 94.69 100 ASP A N 1
ATOM 783 C CA . ASP A 1 100 ? 15.797 -0.297 -9.805 1 94.69 100 ASP A CA 1
ATOM 784 C C . ASP A 1 100 ? 14.812 -0.029 -10.938 1 94.69 100 ASP A C 1
ATOM 786 O O . ASP A 1 100 ? 13.727 0.513 -10.711 1 94.69 100 ASP A O 1
ATOM 790 N N . GLU A 1 101 ? 15.172 -0.385 -12.078 1 95.44 101 GLU A N 1
ATOM 791 C CA . GLU A 1 101 ? 14.312 -0.17 -13.234 1 95.44 101 GLU A CA 1
ATOM 792 C C . GLU A 1 101 ? 12.969 -0.87 -13.07 1 95.44 101 GLU A C 1
ATOM 794 O O . GLU A 1 101 ? 11.922 -0.293 -13.359 1 95.44 101 GLU A O 1
ATOM 799 N N . ASP A 1 102 ? 12.992 -2.1 -12.602 1 96 102 ASP A N 1
ATOM 800 C CA . ASP A 1 102 ? 11.766 -2.854 -12.367 1 96 102 ASP A CA 1
ATOM 801 C C . ASP A 1 102 ? 10.914 -2.195 -11.281 1 96 102 ASP A C 1
ATOM 803 O O . ASP A 1 102 ? 9.695 -2.08 -11.422 1 96 102 ASP A O 1
ATOM 807 N N . LYS A 1 103 ? 11.547 -1.789 -10.281 1 96.44 103 LYS A N 1
ATOM 808 C CA . LYS A 1 103 ? 10.867 -1.12 -9.172 1 96.44 103 LYS A CA 1
ATOM 809 C C . LYS A 1 103 ? 10.172 0.151 -9.641 1 96.44 103 LYS A C 1
ATOM 811 O O . LYS A 1 103 ? 8.977 0.34 -9.391 1 96.44 103 LYS A O 1
ATOM 816 N N . VAL A 1 104 ? 10.914 0.969 -10.359 1 95.5 104 VAL A N 1
ATOM 817 C CA . VAL A 1 104 ? 10.375 2.229 -10.859 1 95.5 104 VAL A CA 1
ATOM 818 C C . VAL A 1 104 ? 9.188 1.954 -11.781 1 95.5 104 VAL A C 1
ATOM 820 O O . VAL A 1 104 ? 8.141 2.592 -11.664 1 95.5 104 VAL A O 1
ATOM 823 N N . GLU A 1 105 ? 9.336 1.006 -12.648 1 96.06 105 GLU A N 1
ATOM 824 C CA . GLU A 1 105 ? 8.266 0.681 -13.578 1 96.06 105 GLU A CA 1
ATOM 825 C C . GLU A 1 105 ? 7.02 0.2 -12.836 1 96.06 105 GLU A C 1
ATOM 827 O O . GLU A 1 105 ? 5.898 0.569 -13.195 1 96.06 105 GLU A O 1
ATOM 832 N N . ALA A 1 106 ? 7.219 -0.601 -11.844 1 97.5 106 ALA A N 1
ATOM 833 C CA . ALA A 1 106 ? 6.09 -1.073 -11.047 1 97.5 106 ALA A CA 1
ATOM 834 C C . ALA A 1 106 ? 5.355 0.094 -10.391 1 97.5 106 ALA A C 1
ATOM 836 O O . ALA A 1 106 ? 4.125 0.162 -10.438 1 97.5 106 ALA A O 1
ATOM 837 N N . TYR A 1 107 ? 6.113 1.054 -9.836 1 96.81 107 TYR A N 1
ATOM 838 C CA . TYR A 1 107 ? 5.508 2.178 -9.125 1 96.81 107 TYR A CA 1
ATOM 839 C C . TYR A 1 107 ? 4.863 3.152 -10.102 1 96.81 107 TYR A C 1
ATOM 841 O O . TYR A 1 107 ? 3.947 3.895 -9.742 1 96.81 107 TYR A O 1
ATOM 849 N N . LYS A 1 108 ? 5.277 3.135 -11.367 1 95.62 108 LYS A N 1
ATOM 850 C CA . LYS A 1 108 ? 4.562 3.9 -12.383 1 95.62 108 LYS A CA 1
ATOM 851 C C . LYS A 1 108 ? 3.131 3.391 -12.555 1 95.62 108 LYS A C 1
ATOM 853 O O . LYS A 1 108 ? 2.252 4.129 -13 1 95.62 108 LYS A O 1
ATOM 858 N N . HIS A 1 109 ? 2.986 2.121 -12.172 1 96.62 109 HIS A N 1
ATOM 859 C CA . HIS A 1 109 ? 1.646 1.547 -12.211 1 96.62 109 HIS A CA 1
ATOM 860 C C . HIS A 1 109 ? 0.988 1.59 -10.836 1 96.62 109 HIS A C 1
ATOM 862 O O . HIS A 1 109 ? 0.008 0.882 -10.594 1 96.62 109 HIS A O 1
ATOM 868 N N . HIS A 1 110 ? 1.562 2.285 -9.938 1 97.06 110 HIS A N 1
ATOM 869 C CA . HIS A 1 110 ? 0.978 2.666 -8.656 1 97.06 110 HIS A CA 1
ATOM 870 C C . HIS A 1 110 ? 0.727 1.444 -7.781 1 97.06 110 HIS A C 1
ATOM 872 O O . HIS A 1 110 ? -0.353 1.302 -7.203 1 97.06 110 HIS A O 1
ATOM 878 N N . VAL A 1 111 ? 1.709 0.595 -7.688 1 98.25 111 VAL A N 1
ATOM 879 C CA . VAL A 1 111 ? 1.608 -0.536 -6.77 1 98.25 111 VAL A CA 1
ATOM 880 C C . VAL A 1 111 ? 1.682 -0.038 -5.328 1 98.25 111 VAL A C 1
ATOM 882 O O . VAL A 1 111 ? 2.199 1.049 -5.066 1 98.25 111 VAL A O 1
ATOM 885 N N . ALA A 1 112 ? 1.153 -0.838 -4.438 1 98.38 112 ALA A N 1
ATOM 886 C CA . ALA A 1 112 ? 1.115 -0.48 -3.023 1 98.38 112 ALA A CA 1
ATOM 887 C C . ALA A 1 112 ? 2.453 -0.77 -2.348 1 98.38 112 ALA A C 1
ATOM 889 O O . ALA A 1 112 ? 2.748 -0.225 -1.282 1 98.38 112 ALA A O 1
ATOM 890 N N . GLY A 1 113 ? 3.199 -1.64 -2.91 1 98.44 113 GLY A N 1
ATOM 891 C CA . GLY A 1 113 ? 4.512 -1.985 -2.383 1 98.44 113 GLY A CA 1
ATOM 892 C C . GLY A 1 113 ? 5.301 -2.898 -3.301 1 98.44 113 GLY A C 1
ATOM 893 O O . GLY A 1 113 ? 4.719 -3.674 -4.062 1 98.44 113 GLY A O 1
ATOM 894 N N . TYR A 1 114 ? 6.562 -2.742 -3.217 1 98.31 114 TYR A N 1
ATOM 895 C CA . TYR A 1 114 ? 7.523 -3.574 -3.93 1 98.31 114 TYR A CA 1
ATOM 896 C C . TYR A 1 114 ? 8.391 -4.363 -2.953 1 98.31 114 TYR A C 1
ATOM 898 O O . TYR A 1 114 ? 9.141 -3.777 -2.172 1 98.31 114 TYR A O 1
ATOM 906 N N . MET A 1 115 ? 8.266 -5.703 -3.047 1 97.56 115 MET A N 1
ATOM 907 C CA . MET A 1 115 ? 8.953 -6.566 -2.096 1 97.56 115 MET A CA 1
ATOM 908 C C . MET A 1 115 ? 9.867 -7.555 -2.818 1 97.56 115 MET A C 1
ATOM 910 O O . MET A 1 115 ? 9.438 -8.234 -3.75 1 97.56 115 MET A O 1
ATOM 914 N N . VAL A 1 116 ? 11.07 -7.656 -2.338 1 96.44 116 VAL A N 1
ATOM 915 C CA . VAL A 1 116 ? 12.039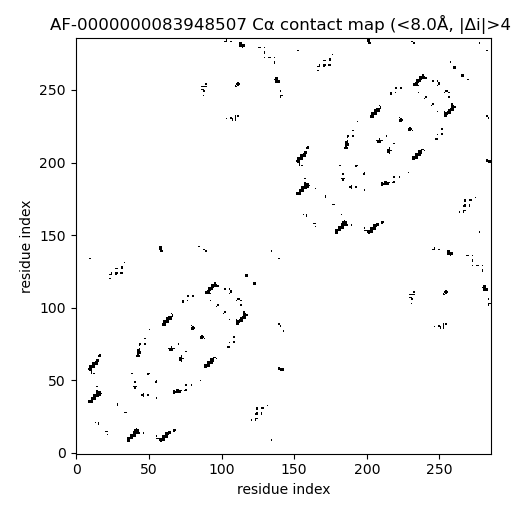 -8.562 -2.945 1 96.44 116 VAL A CA 1
ATOM 916 C C . VAL A 1 116 ? 12.07 -9.883 -2.18 1 96.44 116 VAL A C 1
ATOM 918 O O . VAL A 1 116 ? 12.203 -9.891 -0.955 1 96.44 116 VAL A O 1
ATOM 921 N N . LYS A 1 117 ? 11.883 -10.945 -2.949 1 95.25 117 LYS A N 1
ATOM 922 C CA . LYS A 1 117 ? 12.008 -12.273 -2.35 1 95.25 117 LYS A CA 1
ATOM 923 C C . LYS A 1 117 ? 13.422 -12.516 -1.845 1 95.25 117 LYS A C 1
ATOM 925 O O . LYS A 1 117 ? 14.398 -12.266 -2.562 1 95.25 117 LYS A O 1
ATOM 930 N N . HIS A 1 118 ? 13.469 -12.914 -0.622 1 86.56 118 HIS A N 1
ATOM 931 C CA . HIS A 1 118 ? 14.773 -13.266 -0.077 1 86.56 118 HIS A CA 1
ATOM 932 C C . HIS A 1 118 ? 14.945 -14.773 0.013 1 86.56 118 HIS A C 1
ATOM 934 O O . HIS A 1 118 ? 13.977 -15.508 0.212 1 86.56 118 HIS A O 1
ATOM 940 N N . GLU A 1 119 ? 16.031 -15.234 -0.262 1 72.88 119 GLU A N 1
ATOM 941 C CA . GLU A 1 119 ? 16.359 -16.656 -0.344 1 72.88 119 GLU A CA 1
ATOM 942 C C . GLU A 1 119 ? 16.094 -17.359 0.979 1 72.88 119 GLU A C 1
ATOM 944 O O . GLU A 1 119 ? 15.836 -18.562 1.002 1 72.88 119 GLU A O 1
ATOM 949 N N . ILE A 1 120 ? 16.078 -16.609 1.941 1 65.62 120 ILE A N 1
ATOM 950 C CA . ILE A 1 120 ? 15.969 -17.266 3.236 1 65.62 120 ILE A CA 1
ATOM 951 C C . ILE A 1 120 ? 14.5 -17.516 3.562 1 65.62 120 ILE A C 1
ATOM 953 O O . ILE A 1 120 ? 13.633 -16.703 3.193 1 65.62 120 ILE A O 1
ATOM 957 N N . SER A 1 121 ? 14.164 -18.609 4.082 1 63.28 121 SER A N 1
ATOM 958 C CA . SER A 1 121 ? 12.836 -19.109 4.414 1 63.28 121 SER A CA 1
ATOM 959 C C . SER A 1 121 ? 12.047 -18.078 5.219 1 63.28 121 SER A C 1
ATOM 961 O O . SER A 1 121 ? 10.836 -17.938 5.039 1 63.28 121 SER A O 1
ATOM 963 N N . ASP A 1 122 ? 12.758 -17.25 5.914 1 80.06 122 ASP A N 1
ATOM 964 C CA . ASP A 1 122 ? 12.023 -16.344 6.793 1 80.06 122 ASP A CA 1
ATOM 965 C C . ASP A 1 122 ? 11.57 -15.094 6.039 1 80.06 122 ASP A C 1
ATOM 967 O O . ASP A 1 122 ? 10.836 -14.266 6.582 1 80.06 122 ASP A O 1
ATOM 971 N N . GLY A 1 123 ? 11.812 -15.141 4.777 1 89.88 123 GLY A N 1
ATOM 972 C CA . GLY A 1 123 ? 11.422 -13.977 3.994 1 89.88 123 GLY A CA 1
ATOM 973 C C . GLY A 1 123 ? 9.922 -13.844 3.826 1 89.88 123 GLY A C 1
ATOM 974 O O . GLY A 1 123 ? 9.352 -12.789 4.094 1 89.88 123 GLY A O 1
ATOM 975 N N . PHE A 1 124 ? 9.336 -14.953 3.561 1 94.69 124 PHE A N 1
ATOM 976 C CA . PHE A 1 124 ? 7.891 -14.938 3.355 1 94.69 124 PHE A CA 1
ATOM 977 C C . PHE A 1 124 ? 7.16 -14.719 4.676 1 94.69 124 PHE A C 1
ATOM 979 O O 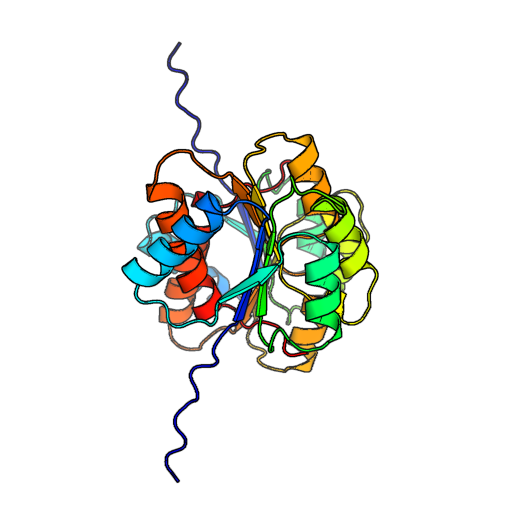. PHE A 1 124 ? 6.121 -14.055 4.715 1 94.69 124 PHE A O 1
ATOM 986 N N . TYR A 1 125 ? 7.746 -15.25 5.652 1 94.5 125 TYR A N 1
ATOM 987 C CA . TYR A 1 125 ? 7.141 -15.047 6.961 1 94.5 125 TYR A CA 1
ATOM 988 C C . TYR A 1 125 ? 7.023 -13.562 7.293 1 94.5 125 TYR A C 1
ATOM 990 O O . TYR A 1 125 ? 5.957 -13.094 7.691 1 94.5 125 TYR A O 1
ATOM 998 N N . ASN A 1 126 ? 8.125 -12.852 7.137 1 95.38 126 ASN A N 1
ATOM 999 C CA . ASN A 1 126 ? 8.133 -11.422 7.438 1 95.38 126 ASN A CA 1
ATOM 1000 C C . ASN A 1 126 ? 7.164 -10.656 6.543 1 95.38 126 ASN A C 1
ATOM 1002 O O . ASN A 1 126 ? 6.48 -9.734 7.004 1 95.38 126 ASN A O 1
ATOM 1006 N N . ILE A 1 127 ? 7.102 -11.047 5.336 1 96.75 127 ILE A N 1
ATOM 1007 C CA . ILE A 1 127 ? 6.223 -10.406 4.371 1 96.75 127 ILE A CA 1
ATOM 1008 C C . ILE A 1 127 ? 4.766 -10.602 4.789 1 96.75 127 ILE A C 1
ATOM 1010 O O . ILE A 1 127 ? 3.996 -9.641 4.852 1 96.75 127 ILE A O 1
ATOM 1014 N N . PHE A 1 128 ? 4.383 -11.758 5.211 1 96.38 128 PHE A N 1
ATOM 1015 C CA . PHE A 1 128 ? 2.99 -12.039 5.531 1 96.38 128 PHE A CA 1
ATOM 1016 C C . PHE A 1 128 ? 2.637 -11.516 6.918 1 96.38 128 PHE A C 1
ATOM 1018 O O . PHE A 1 128 ? 1.482 -11.172 7.18 1 96.38 128 PHE A O 1
ATOM 1025 N N . ASN A 1 129 ? 3.66 -11.445 7.723 1 95.94 129 ASN A N 1
ATOM 1026 C CA . ASN A 1 129 ? 3.426 -10.766 8.992 1 95.94 129 ASN A CA 1
ATOM 1027 C C . ASN A 1 129 ? 3.055 -9.297 8.781 1 95.94 129 ASN A C 1
ATOM 1029 O O . ASN A 1 129 ? 2.127 -8.789 9.414 1 95.94 129 ASN A O 1
ATOM 1033 N N . MET A 1 130 ? 3.74 -8.672 7.914 1 96.69 130 MET A N 1
ATOM 1034 C CA . MET A 1 130 ? 3.424 -7.293 7.551 1 96.69 130 MET A CA 1
ATOM 1035 C C . MET A 1 130 ? 2.053 -7.207 6.891 1 96.69 130 MET A C 1
ATOM 1037 O O . MET A 1 130 ? 1.25 -6.336 7.23 1 96.69 130 MET A O 1
ATOM 1041 N N . LEU A 1 131 ? 1.712 -8.117 6.004 1 97.25 131 LEU A N 1
ATOM 1042 C CA . LEU A 1 131 ? 0.443 -8.086 5.285 1 97.25 131 LEU A CA 1
ATOM 1043 C C . LEU A 1 131 ? -0.725 -8.328 6.234 1 97.25 131 LEU A C 1
ATOM 1045 O O . LEU A 1 131 ? -1.809 -7.77 6.051 1 97.25 131 LEU A O 1
ATOM 1049 N N . GLU A 1 132 ? -0.524 -9.188 7.188 1 95.62 132 GLU A N 1
ATOM 1050 C CA . GLU A 1 132 ? -1.558 -9.398 8.195 1 95.62 132 GLU A CA 1
ATOM 1051 C C . GLU A 1 132 ? -1.925 -8.094 8.891 1 95.62 132 GLU A C 1
ATOM 1053 O O . GLU A 1 132 ? -3.105 -7.773 9.047 1 95.62 132 GLU A O 1
ATOM 1058 N N . SER A 1 133 ? -0.865 -7.352 9.336 1 95.62 133 SER A N 1
ATOM 1059 C CA . SER A 1 133 ? -1.103 -6.055 9.969 1 95.62 133 SER A CA 1
ATOM 1060 C C . SER A 1 133 ? -1.772 -5.086 9 1 95.62 133 SER A C 1
ATOM 1062 O O . SER A 1 133 ? -2.656 -4.32 9.391 1 95.62 133 SER A O 1
ATOM 1064 N N . TYR A 1 134 ? -1.416 -5.188 7.789 1 97.25 134 TYR A N 1
ATOM 1065 C CA . TYR A 1 134 ? -1.914 -4.285 6.758 1 97.25 134 TYR A CA 1
ATOM 1066 C C . TYR A 1 134 ? -3.422 -4.426 6.59 1 97.25 134 TYR A C 1
ATOM 1068 O O . TYR A 1 134 ? -4.16 -3.447 6.703 1 97.25 134 TYR A O 1
ATOM 1076 N N . TRP A 1 135 ? -3.904 -5.621 6.352 1 94.25 135 TRP A N 1
ATOM 1077 C CA . TRP A 1 135 ? -5.324 -5.723 6.035 1 94.25 135 TRP A CA 1
ATOM 1078 C C . TRP A 1 135 ? -6.176 -5.625 7.297 1 94.25 135 TRP A C 1
ATOM 1080 O O . TRP A 1 135 ? -7.402 -5.531 7.219 1 94.25 135 TRP A O 1
ATOM 1090 N N . ARG A 1 136 ? -5.539 -5.609 8.469 1 93.25 136 ARG A N 1
ATOM 1091 C CA . ARG A 1 136 ? -6.266 -5.336 9.711 1 93.25 136 ARG A CA 1
ATOM 1092 C C . ARG A 1 136 ? -6.516 -3.844 9.875 1 93.25 136 ARG A C 1
ATOM 1094 O O . ARG A 1 136 ? -7.5 -3.439 10.5 1 93.25 136 ARG A O 1
ATOM 1101 N N . ILE A 1 137 ? -5.629 -3.053 9.328 1 95.06 137 ILE A N 1
ATOM 1102 C CA . ILE A 1 137 ? -5.672 -1.61 9.539 1 95.06 137 ILE A CA 1
ATOM 1103 C C . ILE A 1 137 ? -6.328 -0.929 8.344 1 95.06 137 ILE A C 1
ATOM 1105 O O . ILE A 1 137 ? -7.129 -0.003 8.508 1 95.06 137 ILE A O 1
ATOM 1109 N N . VAL A 1 138 ? -6.031 -1.436 7.129 1 96.69 138 VAL A N 1
ATOM 1110 C CA . VAL A 1 138 ? -6.434 -0.8 5.879 1 96.69 138 VAL A CA 1
ATOM 1111 C C . VAL A 1 138 ? -7.816 -1.3 5.465 1 96.69 138 VAL A C 1
ATOM 1113 O O . VAL A 1 138 ? -8.117 -2.49 5.586 1 96.69 138 VAL A O 1
ATOM 1116 N N . GLU A 1 139 ? -8.602 -0.378 5.02 1 95.94 139 GLU A N 1
ATOM 1117 C CA . GLU A 1 139 ? -9.852 -0.749 4.367 1 95.94 139 GLU A CA 1
ATOM 1118 C C . GLU A 1 139 ? -9.664 -0.902 2.859 1 95.94 139 GLU A C 1
ATOM 1120 O O . GLU A 1 139 ? -9.422 0.08 2.156 1 95.94 139 GLU A O 1
ATOM 1125 N N . LEU A 1 140 ? -9.844 -2.07 2.359 1 96 140 LEU A N 1
ATOM 1126 C CA . LEU A 1 140 ? -9.68 -2.346 0.936 1 96 140 LEU A CA 1
ATOM 1127 C C . LEU A 1 140 ? -10.969 -2.043 0.173 1 96 140 LEU A C 1
ATOM 1129 O O . LEU A 1 140 ? -12.062 -2.084 0.746 1 96 140 LEU A O 1
ATOM 1133 N N . PRO A 1 141 ? -10.789 -1.66 -1.053 1 91.56 141 PRO A N 1
ATOM 1134 C CA . PRO A 1 141 ? -12 -1.379 -1.834 1 91.56 141 PRO A CA 1
ATOM 1135 C C . PRO A 1 141 ? -12.844 -2.625 -2.084 1 91.56 141 PRO A C 1
ATOM 1137 O O . PRO A 1 141 ? -12.305 -3.727 -2.215 1 91.56 141 PRO A O 1
ATOM 1140 N N . GLU A 1 142 ? -14.109 -2.309 -1.978 1 82.62 142 GLU A N 1
ATOM 1141 C CA . GLU A 1 142 ? -15.055 -3.375 -2.303 1 82.62 142 GLU A CA 1
ATOM 1142 C C . GLU A 1 142 ? -15.516 -3.281 -3.754 1 82.62 142 GLU A C 1
ATOM 1144 O O . GLU A 1 142 ? -15.523 -2.195 -4.34 1 82.62 142 GLU A O 1
ATOM 1149 N N . ALA A 1 143 ? -15.398 -4.238 -4.68 1 63.12 143 ALA A N 1
ATOM 1150 C CA . ALA A 1 143 ? -15.844 -4.203 -6.07 1 63.12 143 ALA A CA 1
ATOM 1151 C C . ALA A 1 143 ? -17.047 -3.291 -6.234 1 63.12 143 ALA A C 1
ATOM 1153 O O . ALA A 1 143 ? -17.859 -3.146 -5.309 1 63.12 143 ALA A O 1
ATOM 1154 N N . MET B 1 1 ? 36.969 1.218 5.816 1 27.28 1 MET B N 1
ATOM 1155 C CA . MET B 1 1 ? 35.906 1.976 5.16 1 27.28 1 MET B CA 1
ATOM 1156 C C . MET B 1 1 ? 34.531 1.482 5.605 1 27.28 1 MET B C 1
ATOM 1158 O O . MET B 1 1 ? 34.125 0.35 5.309 1 27.28 1 MET B O 1
ATOM 1162 N N . SER B 1 2 ? 34.031 1.71 6.77 1 35.31 2 SER B N 1
ATOM 1163 C CA . SER B 1 2 ? 32.938 1.139 7.531 1 35.31 2 SER B CA 1
ATOM 1164 C C . SER B 1 2 ? 31.625 1.262 6.766 1 35.31 2 SER B C 1
ATOM 1166 O O . SER B 1 2 ? 31.141 2.369 6.531 1 35.31 2 SER B O 1
ATOM 1168 N N . GLN B 1 3 ? 31.391 0.69 5.68 1 37.03 3 GLN B N 1
ATOM 1169 C CA . GLN B 1 3 ? 30.219 0.713 4.812 1 37.03 3 GLN B CA 1
ATOM 1170 C C . GLN B 1 3 ? 28.953 0.463 5.609 1 37.03 3 GLN B C 1
ATOM 1172 O O . GLN B 1 3 ? 28.625 -0.682 5.934 1 37.03 3 GLN B O 1
ATOM 1177 N N . THR B 1 4 ? 28.672 1.188 6.719 1 41.31 4 THR B N 1
ATOM 1178 C CA . THR B 1 4 ? 27.453 1.018 7.5 1 41.31 4 THR B CA 1
ATOM 1179 C C . THR B 1 4 ? 26.25 0.857 6.582 1 41.31 4 THR B C 1
ATOM 1181 O O . THR B 1 4 ? 26.031 1.67 5.68 1 41.31 4 THR B O 1
ATOM 1184 N N . ALA B 1 5 ? 25.875 -0.203 6.254 1 44.59 5 ALA B N 1
ATOM 1185 C CA . ALA B 1 5 ? 24.625 -0.5 5.566 1 44.59 5 ALA B CA 1
ATOM 1186 C C . ALA B 1 5 ? 23.578 0.562 5.867 1 44.59 5 ALA B C 1
ATOM 1188 O O . ALA B 1 5 ? 23.141 0.713 7.016 1 44.59 5 ALA B O 1
ATOM 1189 N N . ARG B 1 6 ? 23.688 1.824 5.402 1 46.19 6 ARG B N 1
ATOM 1190 C CA . ARG B 1 6 ? 22.906 3.025 5.672 1 46.19 6 ARG B CA 1
ATOM 1191 C C . ARG B 1 6 ? 21.422 2.699 5.762 1 46.19 6 ARG B C 1
ATOM 1193 O O . ARG B 1 6 ? 20.828 2.188 4.809 1 46.19 6 ARG B O 1
ATOM 1200 N N . TYR B 1 7 ? 20.953 2.303 6.93 1 56.91 7 TYR B N 1
ATOM 1201 C CA . TYR B 1 7 ? 19.516 2.227 7.168 1 56.91 7 TYR B CA 1
ATOM 1202 C C . TYR B 1 7 ? 18.781 3.266 6.336 1 56.91 7 TYR B C 1
ATOM 1204 O O . TYR B 1 7 ? 19.016 4.465 6.469 1 56.91 7 TYR B O 1
ATOM 1212 N N . LYS B 1 8 ? 18.422 2.932 5.168 1 68.81 8 LYS B N 1
ATOM 1213 C CA . LYS B 1 8 ? 17.719 3.922 4.359 1 68.81 8 LYS B CA 1
ATOM 1214 C C . LYS B 1 8 ? 16.453 4.414 5.07 1 68.81 8 LYS B C 1
ATOM 1216 O O . LYS B 1 8 ? 15.539 3.635 5.324 1 68.81 8 LYS B O 1
ATOM 1221 N N . GLU B 1 9 ? 16.578 5.59 5.625 1 88.88 9 GLU B N 1
ATOM 1222 C CA . GLU B 1 9 ? 15.5 6.277 6.32 1 88.88 9 GLU B CA 1
ATOM 1223 C C . GLU B 1 9 ? 14.367 6.633 5.359 1 88.88 9 GLU B C 1
ATOM 1225 O O . GLU B 1 9 ? 14.609 7.02 4.219 1 88.88 9 GLU B O 1
ATOM 1230 N N . VAL B 1 10 ? 13.148 6.297 5.762 1 95.94 10 VAL B N 1
ATOM 1231 C CA . VAL B 1 10 ? 11.969 6.695 5.004 1 95.94 10 VAL B CA 1
ATOM 1232 C C . VAL B 1 10 ? 11.352 7.945 5.629 1 95.94 10 VAL B C 1
ATOM 1234 O O . VAL B 1 10 ? 11.078 7.977 6.828 1 95.94 10 VAL B O 1
ATOM 1237 N N . THR B 1 11 ? 11.211 8.977 4.828 1 97.5 11 THR B N 1
ATOM 1238 C CA . THR B 1 11 ? 10.562 10.195 5.301 1 97.5 11 THR B CA 1
ATOM 1239 C C . THR B 1 11 ? 9.047 10.039 5.266 1 97.5 11 THR B C 1
ATOM 1241 O O . THR B 1 11 ? 8.492 9.508 4.309 1 97.5 11 THR B O 1
ATOM 1244 N N . ILE B 1 12 ? 8.414 10.453 6.332 1 98.12 12 ILE B N 1
ATOM 1245 C CA . ILE B 1 12 ? 6.953 10.469 6.387 1 98.12 12 ILE B CA 1
ATOM 1246 C C . ILE B 1 12 ? 6.441 11.891 6.18 1 98.12 12 ILE B C 1
ATOM 1248 O O . ILE B 1 12 ? 6.707 12.781 6.992 1 98.12 12 ILE B O 1
ATOM 1252 N N . LEU B 1 13 ? 5.781 12.125 5.09 1 98.62 13 LEU B N 1
ATOM 1253 C CA . LEU B 1 13 ? 5.07 13.375 4.871 1 98.62 13 LEU B CA 1
ATOM 1254 C C . LEU B 1 13 ? 3.625 13.273 5.348 1 98.62 13 LEU B C 1
ATOM 1256 O O . LEU B 1 13 ? 2.818 12.555 4.75 1 98.62 13 LEU B O 1
ATOM 1260 N N . LEU B 1 14 ? 3.338 13.938 6.418 1 98.62 14 LEU B N 1
ATOM 1261 C CA . LEU B 1 14 ? 1.979 14 6.945 1 98.62 14 LEU B CA 1
ATOM 1262 C C . LEU B 1 14 ? 1.253 15.234 6.418 1 98.62 14 LEU B C 1
ATOM 1264 O O . LEU B 1 14 ? 1.644 16.359 6.715 1 98.62 14 LEU B O 1
ATOM 1268 N N . VAL B 1 15 ? 0.24 15.039 5.602 1 98.62 15 VAL B N 1
ATOM 1269 C CA . VAL B 1 15 ? -0.587 16.125 5.09 1 98.62 15 VAL B CA 1
ATOM 1270 C C . VAL B 1 15 ? -1.896 16.188 5.875 1 98.62 15 VAL B C 1
ATOM 1272 O O . VAL B 1 15 ? -2.83 15.438 5.605 1 98.62 15 VAL B O 1
ATOM 1275 N N . ASP B 1 16 ? -1.911 17.047 6.797 1 97.69 16 ASP B N 1
ATOM 1276 C CA . ASP B 1 16 ? -2.965 17.109 7.805 1 97.69 16 ASP B CA 1
ATOM 1277 C C . ASP B 1 16 ? -3 18.484 8.477 1 97.69 16 ASP B C 1
ATOM 1279 O O . ASP B 1 16 ? -1.975 18.969 8.961 1 97.69 16 ASP B O 1
ATOM 1283 N N . ASP B 1 17 ? -4.168 19.047 8.547 1 96.75 17 ASP B N 1
ATOM 1284 C CA . ASP B 1 17 ? -4.254 20.406 9.086 1 96.75 17 ASP B CA 1
ATOM 1285 C C . ASP B 1 17 ? -4.578 20.375 10.578 1 96.75 17 ASP B C 1
ATOM 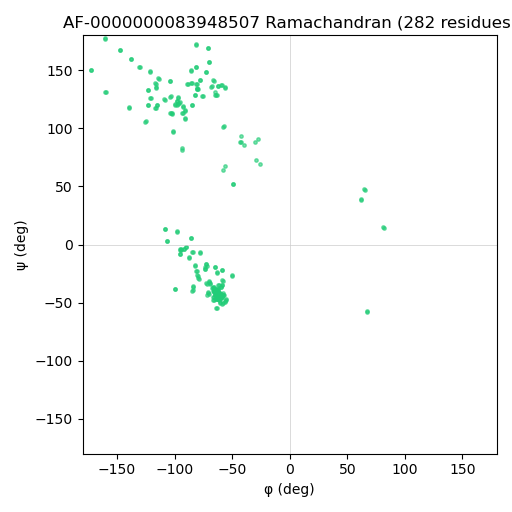1287 O O . ASP B 1 17 ? -4.551 21.406 11.25 1 96.75 17 ASP B O 1
ATOM 1291 N N . ASP B 1 18 ? -4.82 19.25 11.18 1 95.56 18 ASP B N 1
ATOM 1292 C CA . ASP B 1 18 ? -5.273 19.125 12.562 1 95.56 18 ASP B CA 1
ATOM 1293 C C . ASP B 1 18 ? -4.09 18.953 13.516 1 95.56 18 ASP B C 1
ATOM 1295 O O . ASP B 1 18 ? -3.389 17.953 13.461 1 95.56 18 ASP B O 1
ATOM 1299 N N . ASP B 1 19 ? -3.967 19.891 14.406 1 96.69 19 ASP B N 1
ATOM 1300 C CA . ASP B 1 19 ? -2.854 19.859 15.344 1 96.69 19 ASP B CA 1
ATOM 1301 C C . ASP B 1 19 ? -2.953 18.656 16.281 1 96.69 19 ASP B C 1
ATOM 1303 O O . ASP B 1 19 ? -1.936 18.094 16.672 1 96.69 19 ASP B O 1
ATOM 1307 N N . VAL B 1 20 ? -4.109 18.344 16.625 1 94.69 20 VAL B N 1
ATOM 1308 C CA . VAL B 1 20 ? -4.316 17.219 17.531 1 94.69 20 VAL B CA 1
ATOM 1309 C C . VAL B 1 20 ? -3.852 15.93 16.859 1 94.69 20 VAL B C 1
ATOM 1311 O O . VAL B 1 20 ? -3.174 15.109 17.469 1 94.69 20 VAL B O 1
ATOM 1314 N N . ASP B 1 21 ? -4.172 15.773 15.594 1 95.31 21 ASP B N 1
ATOM 1315 C CA . ASP B 1 21 ? -3.717 14.617 14.828 1 95.31 21 ASP B CA 1
ATOM 1316 C C . ASP B 1 21 ? -2.193 14.586 14.734 1 95.31 21 ASP B C 1
ATOM 1318 O O . ASP B 1 21 ? -1.575 13.531 14.914 1 95.31 21 ASP B O 1
ATOM 1322 N N . PHE B 1 22 ? -1.643 15.703 14.477 1 96.56 22 PHE B N 1
ATOM 1323 C CA . PHE B 1 22 ? -0.193 15.797 14.359 1 96.56 22 PHE B CA 1
ATOM 1324 C C . PHE B 1 22 ? 0.486 15.359 15.656 1 96.56 22 PHE B C 1
ATOM 1326 O O . PHE B 1 22 ? 1.447 14.594 15.625 1 96.56 22 PHE B O 1
ATOM 1333 N N . MET B 1 23 ? -0.003 15.805 16.719 1 96.19 23 MET B N 1
ATOM 1334 C CA . MET B 1 23 ? 0.561 15.453 18.016 1 96.19 23 MET B CA 1
ATOM 1335 C C . MET B 1 23 ? 0.404 13.961 18.281 1 96.19 23 MET B C 1
ATOM 1337 O O . MET B 1 23 ? 1.302 13.328 18.844 1 96.19 23 MET B O 1
ATOM 1341 N N . ALA B 1 24 ? -0.739 13.477 17.906 1 95.56 24 ALA B N 1
ATOM 1342 C CA . ALA B 1 24 ? -0.982 12.047 18.094 1 95.56 24 ALA B CA 1
ATOM 1343 C C . ALA B 1 24 ? 0.002 11.211 17.281 1 95.56 24 ALA B C 1
ATOM 1345 O O . ALA B 1 24 ? 0.482 10.18 17.766 1 95.56 24 ALA B O 1
ATOM 1346 N N . VAL B 1 25 ? 0.291 11.625 16.078 1 96.5 25 VAL B N 1
ATOM 1347 C CA . VAL B 1 25 ? 1.255 10.945 15.227 1 96.5 25 VAL B CA 1
ATOM 1348 C C . VAL B 1 25 ? 2.639 10.984 15.875 1 96.5 25 VAL B C 1
ATOM 1350 O O . VAL B 1 25 ? 3.318 9.961 15.961 1 96.5 25 VAL B O 1
ATOM 1353 N N . GLN B 1 26 ? 3.01 12.117 16.328 1 96.75 26 GLN B N 1
ATOM 1354 C CA . GLN B 1 26 ? 4.301 12.258 17 1 96.75 26 GLN B CA 1
ATOM 1355 C C . GLN B 1 26 ? 4.406 11.344 18.203 1 96.75 26 GLN B C 1
ATOM 1357 O O . GLN B 1 26 ? 5.434 10.695 18.422 1 96.75 26 GLN B O 1
ATOM 1362 N N . ARG B 1 27 ? 3.404 11.328 18.953 1 95.5 27 ARG B N 1
ATOM 1363 C CA . ARG B 1 27 ? 3.383 10.492 20.156 1 95.5 27 ARG B CA 1
ATOM 1364 C C . ARG B 1 27 ? 3.508 9.016 19.781 1 95.5 27 ARG B C 1
ATOM 1366 O O . ARG B 1 27 ? 4.262 8.273 20.422 1 95.5 27 ARG B O 1
ATOM 1373 N N . ALA B 1 28 ? 2.736 8.617 18.797 1 95.81 28 ALA B N 1
ATOM 1374 C CA . ALA B 1 28 ? 2.799 7.23 18.328 1 95.81 28 ALA B CA 1
ATOM 1375 C C . ALA B 1 28 ? 4.211 6.863 17.891 1 95.81 28 ALA B C 1
ATOM 1377 O O . ALA B 1 28 ? 4.719 5.789 18.219 1 95.81 28 ALA B O 1
ATOM 1378 N N . MET B 1 29 ? 4.844 7.762 17.172 1 96.62 29 MET B N 1
ATOM 1379 C CA . MET B 1 29 ? 6.199 7.516 16.688 1 96.62 29 MET B CA 1
ATOM 1380 C C . MET B 1 29 ? 7.184 7.418 17.844 1 96.62 29 MET B C 1
ATOM 1382 O O . MET B 1 29 ? 8.086 6.582 17.828 1 96.62 29 MET B O 1
ATOM 1386 N N . GLN B 1 30 ? 6.984 8.258 18.797 1 96.5 30 GLN B N 1
ATOM 1387 C CA . GLN B 1 30 ? 7.84 8.219 19.984 1 96.5 30 GLN B CA 1
ATOM 1388 C C . GLN B 1 30 ? 7.676 6.898 20.734 1 96.5 30 GLN B C 1
ATOM 1390 O O . GLN B 1 30 ? 8.664 6.273 21.109 1 96.5 30 GLN B O 1
ATOM 1395 N N . GLN B 1 31 ? 6.488 6.48 20.953 1 95.75 31 GLN B N 1
ATOM 1396 C CA . GLN B 1 31 ? 6.188 5.25 21.672 1 95.75 31 GLN B CA 1
ATOM 1397 C C . GLN B 1 31 ? 6.812 4.039 20.984 1 95.75 31 GLN B C 1
ATOM 1399 O O . GLN B 1 31 ? 7.254 3.1 21.641 1 95.75 31 GLN B O 1
ATOM 1404 N N . LEU B 1 32 ? 6.844 4.117 19.688 1 95.69 32 LEU B N 1
ATOM 1405 C CA . LEU B 1 32 ? 7.371 3.006 18.906 1 95.69 32 LEU B CA 1
ATOM 1406 C C . LEU B 1 32 ? 8.859 3.186 18.641 1 95.69 32 LEU B C 1
ATOM 1408 O O . LEU B 1 32 ? 9.477 2.361 17.953 1 95.69 32 LEU B O 1
ATOM 1412 N N . ARG B 1 33 ? 9.445 4.27 19.031 1 96.56 33 ARG B N 1
ATOM 1413 C CA . ARG B 1 33 ? 10.852 4.602 18.875 1 96.56 33 ARG B CA 1
ATOM 1414 C C . ARG B 1 33 ? 11.242 4.664 17.391 1 96.56 33 ARG B C 1
ATOM 1416 O O . ARG B 1 33 ? 12.273 4.121 17 1 96.56 33 ARG B O 1
ATOM 1423 N N . LEU B 1 34 ? 10.312 5.211 16.672 1 94.81 34 LEU B N 1
ATOM 1424 C CA . LEU B 1 34 ? 10.594 5.406 15.25 1 94.81 34 LEU B CA 1
ATOM 1425 C C . LEU B 1 34 ? 11.445 6.652 15.031 1 94.81 34 LEU B C 1
ATOM 1427 O O . LEU B 1 34 ? 11.125 7.727 15.539 1 94.81 34 LEU B O 1
ATOM 1431 N N . LEU B 1 35 ? 12.445 6.457 14.211 1 92.94 35 LEU B N 1
ATOM 1432 C CA . LEU B 1 35 ? 13.383 7.559 13.992 1 92.94 35 LEU B CA 1
ATOM 1433 C C . LEU B 1 35 ? 13.172 8.18 12.617 1 92.94 35 LEU B C 1
ATOM 1435 O O . LEU B 1 35 ? 13.906 9.094 12.227 1 92.94 35 LEU B O 1
ATOM 1439 N N . ASN B 1 36 ? 12.203 7.711 11.883 1 95.56 36 ASN B N 1
ATOM 1440 C CA . ASN B 1 36 ? 11.906 8.273 10.57 1 95.56 36 ASN B CA 1
ATOM 1441 C C . ASN B 1 36 ? 11.633 9.773 10.648 1 95.56 36 ASN B C 1
ATOM 1443 O O . ASN B 1 36 ? 10.969 10.234 11.578 1 95.56 36 ASN B O 1
ATOM 1447 N N . PRO B 1 37 ? 12.234 10.523 9.703 1 96.75 37 PRO B N 1
ATOM 1448 C CA . PRO B 1 37 ? 11.852 11.938 9.656 1 96.75 37 PRO B CA 1
ATOM 1449 C C . PRO B 1 37 ? 10.352 12.125 9.406 1 96.75 37 PRO B C 1
ATOM 1451 O O . PRO B 1 37 ? 9.758 11.383 8.617 1 96.75 37 PRO B O 1
ATOM 1454 N N . LEU B 1 38 ? 9.805 13.047 10.148 1 98 38 LEU B N 1
ATOM 1455 C CA . LEU B 1 38 ? 8.414 13.445 9.977 1 98 38 LEU B CA 1
ATOM 1456 C C . LEU B 1 38 ? 8.305 14.891 9.523 1 98 38 LEU B C 1
ATOM 1458 O O . LEU B 1 38 ? 8.812 15.797 10.188 1 98 38 LEU B O 1
ATOM 1462 N N . VAL B 1 39 ? 7.699 15.07 8.359 1 98.12 39 VAL B N 1
ATOM 1463 C CA . VAL B 1 39 ? 7.445 16.406 7.812 1 98.12 39 VAL B CA 1
ATOM 1464 C C . VAL B 1 39 ? 5.941 16.625 7.688 1 98.12 39 VAL B C 1
ATOM 1466 O O . VAL B 1 39 ? 5.203 15.742 7.254 1 98.12 39 VAL B O 1
ATOM 1469 N N . ARG B 1 40 ? 5.527 17.844 8.055 1 98.5 40 ARG B N 1
ATOM 1470 C CA . ARG B 1 40 ? 4.094 18.109 8.031 1 98.5 40 ARG B CA 1
ATOM 1471 C C . ARG B 1 40 ? 3.764 19.188 7.004 1 98.5 40 ARG B C 1
ATOM 1473 O O . ARG B 1 40 ? 4.473 20.203 6.902 1 98.5 40 ARG B O 1
ATOM 1480 N N . ALA B 1 41 ? 2.746 18.953 6.238 1 97.88 41 ALA B N 1
ATOM 1481 C CA . ALA B 1 41 ? 2.037 19.984 5.469 1 97.88 41 ALA B CA 1
ATOM 1482 C C . ALA B 1 41 ? 0.612 20.156 5.984 1 97.88 41 ALA B C 1
ATOM 1484 O O . ALA B 1 41 ? -0.071 19.188 6.293 1 97.88 41 ALA B O 1
ATOM 1485 N N . ARG B 1 42 ? 0.1 21.344 6.004 1 96.75 42 ARG B N 1
ATOM 1486 C CA . ARG B 1 42 ? -1.188 21.609 6.637 1 96.75 42 ARG B CA 1
ATOM 1487 C C . ARG B 1 42 ? -2.318 21.578 5.617 1 96.75 42 ARG B C 1
ATOM 1489 O O . ARG B 1 42 ? -3.492 21.672 5.98 1 96.75 42 ARG B O 1
ATOM 1496 N N . ASP B 1 43 ? -1.991 21.5 4.398 1 96.69 43 ASP B N 1
ATOM 1497 C CA . ASP B 1 43 ? -2.969 21.328 3.328 1 96.69 43 ASP B CA 1
ATOM 1498 C C . ASP B 1 43 ? -2.301 20.797 2.057 1 96.69 43 ASP B C 1
ATOM 1500 O O . ASP B 1 43 ? -1.079 20.641 2.012 1 96.69 43 ASP B O 1
ATOM 1504 N N . GLY B 1 44 ? -3.105 20.562 1.028 1 97.06 44 GLY B N 1
ATOM 1505 C CA . GLY B 1 44 ? -2.607 19.984 -0.208 1 97.06 44 GLY B CA 1
ATOM 1506 C C . GLY B 1 44 ? -1.642 20.891 -0.948 1 97.06 44 GLY B C 1
ATOM 1507 O O . GLY B 1 44 ? -0.664 20.406 -1.533 1 97.06 44 GLY B O 1
ATOM 1508 N N . LEU B 1 45 ? -1.943 22.172 -0.911 1 96.81 45 LEU B N 1
ATOM 1509 C CA . LEU B 1 45 ? -1.104 23.109 -1.634 1 96.81 45 LEU B CA 1
ATOM 1510 C C . LEU B 1 45 ? 0.29 23.188 -1.018 1 96.81 45 LEU B C 1
ATOM 1512 O O . LEU B 1 45 ? 1.293 23.156 -1.734 1 96.81 45 LEU B O 1
ATOM 1516 N N . GLU B 1 46 ? 0.308 23.266 0.257 1 97.06 46 GLU B N 1
ATOM 1517 C CA . GLU B 1 46 ? 1.591 23.281 0.955 1 97.06 46 GLU B CA 1
ATOM 1518 C C . GLU B 1 46 ? 2.367 21.984 0.695 1 97.06 46 GLU B C 1
ATOM 1520 O O . GLU B 1 46 ? 3.584 22.016 0.503 1 97.06 46 GLU B O 1
ATOM 1525 N N . ALA B 1 47 ? 1.689 20.859 0.705 1 98 47 ALA B N 1
ATOM 1526 C CA . ALA B 1 47 ? 2.316 19.578 0.436 1 98 47 ALA B CA 1
ATOM 1527 C C . ALA B 1 47 ? 2.943 19.547 -0.956 1 98 47 ALA B C 1
ATOM 1529 O O . ALA B 1 47 ? 4.078 19.094 -1.123 1 98 47 ALA B O 1
ATOM 1530 N N . LEU B 1 48 ? 2.191 20.078 -1.938 1 97.06 48 LEU B N 1
ATOM 1531 C CA . LEU B 1 48 ? 2.689 20.109 -3.309 1 97.06 48 LEU B CA 1
ATOM 1532 C C . LEU B 1 48 ? 3.941 20.984 -3.408 1 97.06 48 LEU B C 1
ATOM 1534 O O . LEU B 1 48 ? 4.898 20.609 -4.094 1 97.06 48 LEU B O 1
ATOM 1538 N N . GLU B 1 49 ? 3.883 22.062 -2.746 1 96.75 49 GLU B N 1
ATOM 1539 C CA . GLU B 1 49 ? 5.035 22.969 -2.729 1 96.75 49 GLU B CA 1
ATOM 1540 C C . GLU B 1 49 ? 6.258 22.281 -2.123 1 96.75 49 GLU B C 1
ATOM 1542 O O . GLU B 1 49 ? 7.352 22.344 -2.684 1 96.75 49 GLU B O 1
ATOM 1547 N N . MET B 1 50 ? 6.082 21.656 -1.032 1 97.5 50 MET B N 1
ATOM 1548 C CA . MET B 1 50 ? 7.168 20.984 -0.325 1 97.5 50 MET B CA 1
ATOM 1549 C C . MET B 1 50 ? 7.754 19.859 -1.171 1 97.5 50 MET B C 1
ATOM 1551 O O . MET B 1 50 ? 8.969 19.656 -1.183 1 97.5 50 MET B O 1
ATOM 1555 N N . LEU B 1 51 ? 6.91 19.109 -1.837 1 96.69 51 LEU B N 1
ATOM 1556 C CA . LEU B 1 51 ? 7.355 18.031 -2.709 1 96.69 51 LEU B CA 1
ATOM 1557 C C . LEU B 1 51 ? 8.125 18.578 -3.908 1 96.69 51 LEU B C 1
ATOM 1559 O O . LEU B 1 51 ? 9.117 18 -4.34 1 96.69 51 LEU B O 1
ATOM 1563 N N . GLY B 1 52 ? 7.621 19.641 -4.406 1 93.38 52 GLY B N 1
ATOM 1564 C CA . GLY B 1 52 ? 8.25 20.266 -5.559 1 93.38 52 GLY B CA 1
ATOM 1565 C C . GLY B 1 52 ? 9.586 20.906 -5.234 1 93.38 52 GLY B C 1
ATOM 1566 O O . GLY B 1 52 ? 10.484 20.953 -6.082 1 93.38 52 GLY B O 1
ATOM 1567 N N . ASP B 1 53 ? 9.734 21.422 -4 1 92.44 53 ASP B N 1
ATOM 1568 C CA . ASP B 1 53 ? 10.93 22.172 -3.602 1 92.44 53 ASP B CA 1
ATOM 1569 C C . ASP B 1 53 ? 11.992 21.234 -3.023 1 92.44 53 ASP B C 1
ATOM 1571 O O . ASP B 1 53 ? 13.062 21.688 -2.613 1 92.44 53 ASP B O 1
ATOM 1575 N N . GLY B 1 54 ? 11.711 20.016 -2.926 1 88.94 54 GLY B N 1
ATOM 1576 C CA . GLY B 1 54 ? 12.695 19.062 -2.436 1 88.94 54 GLY B CA 1
ATOM 1577 C C . GLY B 1 54 ? 12.797 19.031 -0.922 1 88.94 54 GLY B C 1
ATOM 1578 O O . GLY B 1 54 ? 13.773 18.516 -0.37 1 88.94 54 GLY B O 1
ATOM 1579 N N . ARG B 1 55 ? 11.859 19.578 -0.212 1 94.56 55 ARG B N 1
ATOM 1580 C CA . ARG B 1 55 ? 11.852 19.609 1.247 1 94.56 55 ARG B CA 1
ATOM 1581 C C . ARG B 1 55 ? 11.531 18.234 1.82 1 94.56 55 ARG B C 1
ATOM 1583 O O . ARG B 1 55 ? 11.766 17.969 3.002 1 94.56 55 ARG B O 1
ATOM 1590 N N . VAL B 1 56 ? 10.984 17.438 1.056 1 96.38 56 VAL B N 1
ATOM 1591 C CA . VAL B 1 56 ? 10.719 16.062 1.466 1 96.38 56 VAL B CA 1
ATOM 1592 C C . VAL B 1 56 ? 11.734 15.133 0.82 1 96.38 56 VAL B C 1
ATOM 1594 O O . VAL B 1 56 ? 11.695 14.898 -0.39 1 96.38 56 VAL B O 1
ATOM 1597 N N . ARG B 1 57 ? 12.531 14.578 1.569 1 94.19 57 ARG B N 1
ATOM 1598 C CA . ARG B 1 57 ? 13.633 13.766 1.054 1 94.19 57 ARG B CA 1
ATOM 1599 C C . ARG B 1 57 ? 13.156 12.367 0.682 1 94.19 57 ARG B C 1
ATOM 1601 O O . ARG B 1 57 ? 12.414 11.742 1.437 1 94.19 57 ARG B O 1
ATOM 1608 N N . CYS B 1 58 ? 13.617 11.875 -0.408 1 92.62 58 CYS B N 1
ATOM 1609 C CA . CYS B 1 58 ? 13.336 10.508 -0.833 1 92.62 58 CYS B CA 1
ATOM 1610 C C . CYS B 1 58 ? 14.258 9.516 -0.134 1 92.62 58 CYS B C 1
ATOM 1612 O O . CYS B 1 58 ? 15.398 9.852 0.198 1 92.62 58 CYS B O 1
ATOM 1614 N N . PRO B 1 59 ? 13.797 8.289 0.028 1 95.31 59 PRO B N 1
ATOM 1615 C CA . PRO B 1 59 ? 12.422 7.852 -0.219 1 95.31 59 PRO B CA 1
ATOM 1616 C C . PRO B 1 59 ? 11.445 8.359 0.835 1 95.31 59 PRO B C 1
ATOM 1618 O O . PRO B 1 59 ? 11.82 8.555 1.993 1 95.31 59 PRO B O 1
ATOM 1621 N N . TYR B 1 60 ? 10.164 8.602 0.435 1 96.69 60 TYR B N 1
ATOM 1622 C CA . TYR B 1 60 ? 9.156 9.062 1.382 1 96.69 60 TYR B CA 1
ATOM 1623 C C . TYR B 1 60 ? 7.828 8.352 1.146 1 96.69 60 TYR B C 1
ATOM 1625 O O . TYR B 1 60 ? 7.621 7.738 0.099 1 96.69 60 TYR B O 1
ATOM 1633 N N . LEU B 1 61 ? 7.012 8.367 2.148 1 97.12 61 LEU B N 1
ATOM 1634 C CA . LEU B 1 61 ? 5.605 7.988 2.078 1 97.12 61 LEU B CA 1
ATOM 1635 C C . LEU B 1 61 ? 4.707 9.141 2.52 1 97.12 61 LEU B C 1
ATOM 1637 O O . LEU B 1 61 ? 5.113 9.969 3.336 1 97.12 61 LEU B O 1
ATOM 1641 N N . ILE B 1 62 ? 3.521 9.188 1.934 1 98.56 62 ILE B N 1
ATOM 1642 C CA . ILE B 1 62 ? 2.592 10.273 2.246 1 98.56 62 ILE B CA 1
ATOM 1643 C C . ILE B 1 62 ? 1.421 9.727 3.059 1 98.56 62 ILE B C 1
ATOM 1645 O O . ILE B 1 62 ? 0.809 8.727 2.682 1 98.56 62 ILE B O 1
ATOM 1649 N N . LEU B 1 63 ? 1.181 10.297 4.199 1 98.62 63 LEU B N 1
ATOM 1650 C CA . LEU B 1 63 ? -0.062 10.133 4.945 1 98.62 63 LEU B CA 1
ATOM 1651 C C . LEU B 1 63 ? -0.991 11.32 4.719 1 98.62 63 LEU B C 1
ATOM 1653 O O . LEU B 1 63 ? -0.647 12.453 5.059 1 98.62 63 LEU B O 1
ATOM 1657 N N . LEU B 1 64 ? -2.162 11.023 4.207 1 98.75 64 LEU B N 1
ATOM 1658 C CA . LEU B 1 64 ? -2.98 12.094 3.648 1 98.75 64 LEU B CA 1
ATOM 1659 C C . LEU B 1 64 ? -4.348 12.141 4.32 1 98.75 64 LEU B C 1
ATOM 1661 O O . LEU B 1 64 ? -5.105 11.164 4.266 1 98.75 64 LEU B O 1
ATOM 1665 N N . ASP B 1 65 ? -4.68 13.195 4.918 1 97.94 65 ASP B N 1
ATOM 1666 C CA . ASP B 1 65 ? -6.043 13.477 5.359 1 97.94 65 ASP B CA 1
ATOM 1667 C C . ASP B 1 65 ? -6.914 13.938 4.191 1 97.94 65 ASP B C 1
ATOM 1669 O O . ASP B 1 65 ? -6.457 14.695 3.334 1 97.94 65 ASP B O 1
ATOM 1673 N N . LEU B 1 66 ? -8.156 13.539 4.125 1 96.81 66 LEU B N 1
ATOM 1674 C CA . LEU B 1 66 ? -9.047 13.953 3.047 1 96.81 66 LEU B CA 1
ATOM 1675 C C . LEU B 1 66 ? -9.672 15.312 3.344 1 96.81 66 LEU B C 1
ATOM 1677 O O . LEU B 1 66 ? -9.938 16.094 2.426 1 96.81 66 LEU B O 1
ATOM 1681 N N . ASN B 1 67 ? -9.945 15.5 4.602 1 93.31 67 ASN B N 1
ATOM 1682 C CA . ASN B 1 67 ? -10.695 16.672 5.012 1 93.31 67 ASN B CA 1
ATOM 1683 C C . ASN B 1 67 ? -9.773 17.828 5.418 1 93.31 67 ASN B C 1
ATOM 1685 O O . ASN B 1 67 ? -9.531 18.047 6.605 1 93.31 67 ASN B O 1
ATOM 1689 N N . MET B 1 68 ? -9.289 18.547 4.438 1 93.06 68 MET B N 1
ATOM 1690 C CA . MET B 1 68 ? -8.406 19.688 4.68 1 93.06 68 MET B CA 1
ATOM 1691 C C . MET B 1 68 ? -8.891 20.922 3.924 1 93.06 68 MET B C 1
ATOM 1693 O O . MET B 1 68 ? -9.594 20.812 2.922 1 93.06 68 MET B O 1
ATOM 1697 N N . PRO B 1 69 ? -8.555 22.109 4.457 1 88.25 69 PRO B N 1
ATOM 1698 C CA . PRO B 1 69 ? -8.875 23.344 3.729 1 88.25 69 PRO B CA 1
ATOM 1699 C C . PRO B 1 69 ? -8.016 23.531 2.479 1 88.25 69 PRO B C 1
ATOM 1701 O O . PRO B 1 69 ? -7.047 22.797 2.277 1 88.25 69 PRO B O 1
ATOM 1704 N N . ARG B 1 70 ? -8.391 24.594 1.516 1 86.44 70 ARG B N 1
ATOM 1705 C CA . ARG B 1 70 ? -7.688 25.078 0.335 1 86.44 70 ARG B CA 1
ATOM 1706 C C . ARG B 1 70 ? -7.633 24.016 -0.755 1 86.44 70 ARG B C 1
ATOM 1708 O O . ARG B 1 70 ? -8.102 24.234 -1.873 1 86.44 70 ARG B O 1
ATOM 1715 N N . MET B 1 71 ? -7.051 22.828 -0.421 1 90 71 MET B N 1
ATOM 1716 C CA . MET B 1 71 ? -7.055 21.656 -1.298 1 90 71 MET B CA 1
ATOM 1717 C C . MET B 1 71 ? -7.285 20.391 -0.501 1 90 71 MET B C 1
ATOM 1719 O O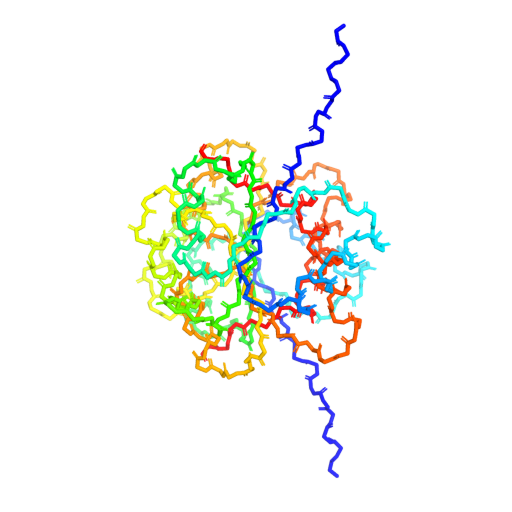 . MET B 1 71 ? -6.473 20.031 0.356 1 90 71 MET B O 1
ATOM 1723 N N . ASN B 1 72 ? -8.367 19.781 -0.849 1 91.06 72 ASN B N 1
ATOM 1724 C CA . ASN B 1 72 ? -8.664 18.578 -0.061 1 91.06 72 ASN B CA 1
ATOM 1725 C C . ASN B 1 72 ? -7.871 17.375 -0.555 1 91.06 72 ASN B C 1
ATOM 1727 O O . ASN B 1 72 ? -7.145 17.469 -1.548 1 91.06 72 ASN B O 1
ATOM 1731 N N . GLY B 1 73 ? -7.973 16.328 0.201 1 96.88 73 GLY B N 1
ATOM 1732 C CA . GLY B 1 73 ? -7.148 15.156 -0.052 1 96.88 73 GLY B CA 1
ATOM 1733 C C . GLY B 1 73 ? -7.367 14.555 -1.429 1 96.88 73 GLY B C 1
ATOM 1734 O O . GLY B 1 73 ? -6.418 14.117 -2.076 1 96.88 73 GLY B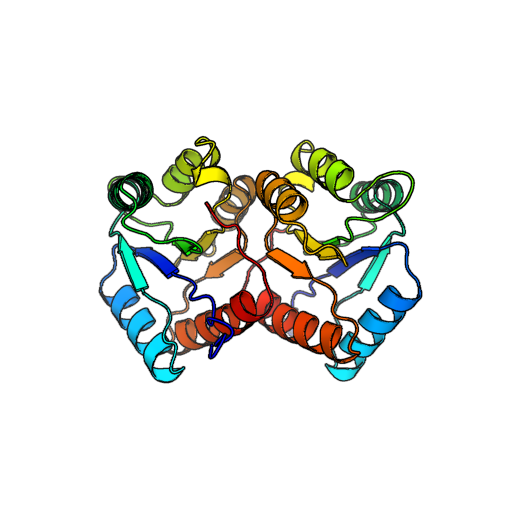 O 1
ATOM 1735 N N . LEU B 1 74 ? -8.586 14.57 -1.895 1 96.69 74 LEU B N 1
ATOM 1736 C CA . LEU B 1 74 ? -8.883 13.992 -3.201 1 96.69 74 LEU B CA 1
ATOM 1737 C C . LEU B 1 74 ? -8.312 14.859 -4.32 1 96.69 74 LEU B C 1
ATOM 1739 O O . LEU B 1 74 ? -7.805 14.344 -5.316 1 96.69 74 LEU B O 1
ATOM 1743 N N . GLU B 1 75 ? -8.438 16.109 -4.176 1 96.88 75 GLU B N 1
ATOM 1744 C CA . GLU B 1 75 ? -7.828 17.031 -5.129 1 96.88 75 GLU B CA 1
ATOM 1745 C C . GLU B 1 75 ? -6.312 16.859 -5.16 1 96.88 75 GLU B C 1
ATOM 1747 O O . GLU B 1 75 ? -5.707 16.844 -6.238 1 96.88 75 GLU B O 1
ATOM 1752 N N . PHE B 1 76 ? -5.773 16.781 -3.992 1 98.06 76 PHE B N 1
ATOM 1753 C CA . PHE B 1 76 ? -4.34 16.562 -3.877 1 98.06 76 PHE B CA 1
ATOM 1754 C C . PHE B 1 76 ? -3.924 15.305 -4.633 1 98.06 76 PHE B C 1
ATOM 1756 O O . PHE B 1 76 ? -2.961 15.32 -5.402 1 98.06 76 PHE B O 1
ATOM 1763 N N . LEU B 1 77 ? -4.652 14.18 -4.449 1 98 77 LEU B N 1
ATOM 1764 C CA . LEU B 1 77 ? -4.379 12.922 -5.125 1 98 77 LEU B CA 1
ATOM 1765 C C . LEU B 1 77 ? -4.426 13.094 -6.637 1 98 77 LEU B C 1
ATOM 1767 O O . LEU B 1 77 ? -3.555 12.586 -7.352 1 98 77 LEU B O 1
ATOM 1771 N N . SER B 1 78 ? -5.402 13.797 -7.062 1 97.38 78 SER B N 1
ATOM 1772 C CA . SER B 1 78 ? -5.527 14.047 -8.5 1 97.38 78 SER B CA 1
ATOM 1773 C C . SER B 1 78 ? -4.309 14.781 -9.039 1 97.38 78 SER B C 1
ATOM 1775 O O . SER B 1 78 ? -3.777 14.414 -10.094 1 97.38 78 SER B O 1
ATOM 1777 N N . HIS B 1 79 ? -3.846 15.719 -8.312 1 96.88 79 HIS B N 1
ATOM 1778 C CA . HIS B 1 79 ? -2.705 16.516 -8.75 1 96.88 79 HIS B CA 1
ATOM 1779 C C . HIS B 1 79 ? -1.437 15.672 -8.812 1 96.88 79 HIS B C 1
ATOM 1781 O O . HIS B 1 79 ? -0.721 15.695 -9.82 1 96.88 79 HIS B O 1
ATOM 1787 N N . ILE B 1 80 ? -1.153 14.922 -7.816 1 96.62 80 ILE B N 1
ATOM 1788 C CA . ILE B 1 80 ? 0.118 14.203 -7.781 1 96.62 80 ILE B CA 1
ATOM 1789 C C . ILE B 1 80 ? 0.12 13.109 -8.844 1 96.62 80 ILE B C 1
ATOM 1791 O O . ILE B 1 80 ? 1.161 12.805 -9.43 1 96.62 80 ILE B O 1
ATOM 1795 N N . ARG B 1 81 ? -1.057 12.484 -9.117 1 96.69 81 ARG B N 1
ATOM 1796 C CA . ARG B 1 81 ? -1.123 11.398 -10.078 1 96.69 81 ARG B CA 1
ATOM 1797 C C . ARG B 1 81 ? -0.982 11.922 -11.508 1 96.69 81 ARG B C 1
ATOM 1799 O O . ARG B 1 81 ? -0.657 11.164 -12.422 1 96.69 81 ARG B O 1
ATOM 1806 N N . ASN B 1 82 ? -1.184 13.188 -11.617 1 95.38 82 ASN B N 1
ATOM 1807 C CA . ASN B 1 82 ? -1.047 13.812 -12.938 1 95.38 82 ASN B CA 1
ATOM 1808 C C . ASN B 1 82 ? 0.344 14.406 -13.133 1 95.38 82 ASN B C 1
ATOM 1810 O O . ASN B 1 82 ? 0.649 14.945 -14.195 1 95.38 82 ASN B O 1
ATOM 1814 N N . ASP B 1 83 ? 1.161 14.383 -12.148 1 94.06 83 ASP B N 1
ATOM 1815 C CA . ASP B 1 83 ? 2.553 14.82 -12.211 1 94.06 83 ASP B CA 1
ATOM 1816 C C . ASP B 1 83 ? 3.49 13.633 -12.422 1 94.06 83 ASP B C 1
ATOM 1818 O O . ASP B 1 83 ? 3.549 12.727 -11.586 1 94.06 83 ASP B O 1
ATOM 1822 N N . PRO B 1 84 ? 4.25 13.617 -13.477 1 89.69 84 PRO B N 1
ATOM 1823 C CA . PRO B 1 84 ? 5.078 12.453 -13.812 1 89.69 84 PRO B CA 1
ATOM 1824 C C . PRO B 1 84 ? 6.07 12.109 -12.703 1 89.69 84 PRO B C 1
ATOM 1826 O O . PRO B 1 84 ? 6.422 10.938 -12.531 1 89.69 84 PRO B O 1
ATOM 1829 N N . VAL B 1 85 ? 6.496 13.102 -12 1 88.44 85 VAL B N 1
ATOM 1830 C CA . VAL B 1 85 ? 7.492 12.867 -10.961 1 88.44 85 VAL B CA 1
ATOM 1831 C C . VAL B 1 85 ? 6.801 12.43 -9.672 1 88.44 85 VAL B C 1
ATOM 1833 O O . VAL B 1 85 ? 7.227 11.469 -9.023 1 88.44 85 VAL B O 1
ATOM 1836 N N . LEU B 1 86 ? 5.711 12.984 -9.328 1 94.62 86 LEU B N 1
ATOM 1837 C CA . LEU B 1 86 ? 5.051 12.742 -8.055 1 94.62 86 LEU B CA 1
ATOM 1838 C C . LEU B 1 86 ? 4.117 11.539 -8.141 1 94.62 86 LEU B C 1
ATOM 1840 O O . LEU B 1 86 ? 3.678 11.016 -7.113 1 94.62 86 LEU B O 1
ATOM 1844 N N . SER B 1 87 ? 3.916 11.117 -9.367 1 95.12 87 SER B N 1
ATOM 1845 C CA . SER B 1 87 ? 2.936 10.055 -9.57 1 95.12 87 SER B CA 1
ATOM 1846 C C . SER B 1 87 ? 3.375 8.766 -8.898 1 95.12 87 SER B C 1
ATOM 1848 O O . SER B 1 87 ? 2.541 7.922 -8.547 1 95.12 87 SER B O 1
ATOM 1850 N N . LEU B 1 88 ? 4.629 8.617 -8.594 1 94.44 88 LEU B N 1
ATOM 1851 C CA . LEU B 1 88 ? 5.184 7.391 -8.031 1 94.44 88 LEU B CA 1
ATOM 1852 C C . LEU B 1 88 ? 5.008 7.359 -6.516 1 94.44 88 LEU B C 1
ATOM 1854 O O . LEU B 1 88 ? 5.273 6.34 -5.879 1 94.44 88 LEU B O 1
ATOM 1858 N N . SER B 1 89 ? 4.543 8.438 -6.004 1 96.5 89 SER B N 1
ATOM 1859 C CA . SER B 1 89 ? 4.473 8.539 -4.551 1 96.5 89 SER B CA 1
ATOM 1860 C C . SER B 1 89 ? 3.545 7.48 -3.965 1 96.5 89 SER B C 1
ATOM 1862 O O . SER B 1 89 ? 2.473 7.211 -4.512 1 96.5 89 SER B O 1
ATOM 1864 N N . VAL B 1 90 ? 3.957 6.875 -2.934 1 98.25 90 VAL B N 1
ATOM 1865 C CA . VAL B 1 90 ? 3.121 5.957 -2.168 1 98.25 90 VAL B CA 1
ATOM 1866 C C . VAL B 1 90 ? 2.281 6.742 -1.161 1 98.25 90 VAL B C 1
ATOM 1868 O O . VAL B 1 90 ? 2.822 7.434 -0.296 1 98.25 90 VAL B O 1
ATOM 1871 N N . VAL B 1 91 ? 0.987 6.637 -1.288 1 98.62 91 VAL B N 1
ATOM 1872 C CA . VAL B 1 91 ? 0.095 7.434 -0.454 1 98.62 91 VAL B CA 1
ATOM 1873 C C . VAL B 1 91 ? -0.815 6.516 0.358 1 98.62 91 VAL B C 1
ATOM 1875 O O . VAL B 1 91 ? -1.445 5.609 -0.194 1 98.62 91 VAL B O 1
ATOM 1878 N N . PHE B 1 92 ? -0.826 6.695 1.622 1 98.81 92 PHE B N 1
ATOM 1879 C CA . PHE B 1 92 ? -1.86 6.172 2.506 1 98.81 92 PHE B CA 1
ATOM 1880 C C . PHE B 1 92 ? -2.822 7.273 2.93 1 98.81 92 PHE B C 1
ATOM 1882 O O . PHE B 1 92 ? -2.395 8.32 3.424 1 98.81 92 PHE B O 1
ATOM 1889 N N . VAL B 1 93 ? -4.078 7.027 2.734 1 98.62 93 VAL B N 1
ATOM 1890 C CA . VAL B 1 93 ? -5.078 7.969 3.227 1 98.62 93 VAL B CA 1
ATOM 1891 C C . VAL B 1 93 ? -5.348 7.711 4.707 1 98.62 93 VAL B C 1
ATOM 1893 O O . VAL B 1 93 ? -5.48 6.559 5.129 1 98.62 93 VAL B O 1
ATOM 1896 N N . LEU B 1 94 ? -5.281 8.695 5.496 1 97.62 94 LEU B N 1
ATOM 1897 C CA . LEU B 1 94 ? -5.602 8.688 6.922 1 97.62 94 LEU B CA 1
ATOM 1898 C C . LEU B 1 94 ? -6.637 9.758 7.25 1 97.62 94 LEU B C 1
ATOM 1900 O O . LEU B 1 94 ? -6.316 10.953 7.281 1 97.62 94 LEU B O 1
ATOM 1904 N N . THR B 1 95 ? -7.879 9.32 7.5 1 96.69 95 THR B N 1
ATOM 1905 C CA . THR B 1 95 ? -8.969 10.297 7.562 1 96.69 95 THR B CA 1
ATOM 1906 C C . THR B 1 95 ? -10.031 9.852 8.562 1 96.69 95 THR B C 1
ATOM 1908 O O . THR B 1 95 ? -10.008 8.719 9.039 1 96.69 95 THR B O 1
ATOM 1911 N N . THR B 1 96 ? -10.945 10.758 8.914 1 94.5 96 THR B N 1
ATOM 1912 C CA . THR B 1 96 ? -12.086 10.445 9.773 1 94.5 96 THR B CA 1
ATOM 1913 C C . THR B 1 96 ? -13.219 9.812 8.969 1 94.5 96 THR B C 1
ATOM 1915 O O . THR B 1 96 ? -14.109 9.188 9.531 1 94.5 96 THR B O 1
ATOM 1918 N N . SER B 1 97 ? -13.227 9.945 7.699 1 94.12 97 SER B N 1
ATOM 1919 C CA . SER B 1 97 ? -14.328 9.5 6.848 1 94.12 97 SER B CA 1
ATOM 1920 C C . SER B 1 97 ? -14.305 7.984 6.672 1 94.12 97 SER B C 1
ATOM 1922 O O . SER B 1 97 ? -13.281 7.414 6.277 1 94.12 97 SER B O 1
ATOM 1924 N N . SER B 1 98 ? -15.406 7.391 6.941 1 93.5 98 SER B N 1
ATOM 1925 C CA . SER B 1 98 ? -15.578 5.969 6.652 1 93.5 98 SER B CA 1
ATOM 1926 C C . SER B 1 98 ? -16.516 5.754 5.473 1 93.5 98 SER B C 1
ATOM 1928 O O . SER B 1 98 ? -17 4.641 5.254 1 93.5 98 SER B O 1
ATOM 1930 N N . ALA B 1 99 ? -16.797 6.848 4.738 1 94.69 99 ALA B N 1
ATOM 1931 C CA . ALA B 1 99 ? -17.734 6.773 3.615 1 94.69 99 ALA B CA 1
ATOM 1932 C C . ALA B 1 99 ? -17.156 5.926 2.482 1 94.69 99 ALA B C 1
ATOM 1934 O O . ALA B 1 99 ? -16.016 6.152 2.043 1 94.69 99 ALA B O 1
ATOM 1935 N N . ASP B 1 100 ? -18.031 5.07 1.946 1 94.62 100 ASP B N 1
ATOM 1936 C CA . ASP B 1 100 ? -17.594 4.203 0.851 1 94.62 100 ASP B CA 1
ATOM 1937 C C . ASP B 1 100 ? -17.219 5.023 -0.381 1 94.62 100 ASP B C 1
ATOM 1939 O O . ASP B 1 100 ? -16.266 4.691 -1.08 1 94.62 100 ASP B O 1
ATOM 1943 N N . GLU B 1 101 ? -17.922 6.02 -0.625 1 95.38 101 GLU B N 1
ATOM 1944 C CA . GLU B 1 101 ? -17.656 6.871 -1.78 1 95.38 101 GLU B CA 1
ATOM 1945 C C . GLU B 1 101 ? -16.266 7.465 -1.718 1 95.38 101 GLU B C 1
ATOM 1947 O O . GLU B 1 101 ? -15.547 7.488 -2.723 1 95.38 101 GLU B O 1
ATOM 1952 N N . ASP B 1 102 ? -15.867 7.93 -0.553 1 95.94 102 ASP B N 1
ATOM 1953 C CA . ASP B 1 102 ? -14.531 8.492 -0.368 1 95.94 102 ASP B CA 1
ATOM 1954 C C . ASP B 1 102 ? -13.453 7.426 -0.574 1 95.94 102 ASP B C 1
ATOM 1956 O O . ASP B 1 102 ? -12.438 7.68 -1.228 1 95.94 102 ASP B O 1
ATOM 1960 N N . LYS B 1 103 ? -13.703 6.332 -0.05 1 96.44 103 LYS B N 1
ATOM 1961 C CA . LYS B 1 103 ? -12.773 5.211 -0.18 1 96.44 103 LYS B CA 1
ATOM 1962 C C . LYS B 1 103 ? -12.57 4.832 -1.645 1 96.44 103 LYS B C 1
ATOM 1964 O O . LYS B 1 103 ? -11.438 4.746 -2.117 1 96.44 103 LYS B O 1
ATOM 1969 N N . VAL B 1 104 ? -13.68 4.664 -2.346 1 95.44 104 VAL B N 1
ATOM 1970 C CA . VAL B 1 104 ? -13.625 4.285 -3.754 1 95.44 104 VAL B CA 1
ATOM 1971 C C . VAL B 1 104 ? -12.883 5.359 -4.551 1 95.44 104 VAL B C 1
ATOM 1973 O O . VAL B 1 104 ? -12.016 5.043 -5.363 1 95.44 104 VAL B O 1
ATOM 1976 N N . GLU B 1 105 ? -13.188 6.578 -4.293 1 96 105 GLU B N 1
ATOM 1977 C CA . GLU B 1 105 ? -12.531 7.668 -5.012 1 96 105 GLU B CA 1
ATOM 1978 C C . GLU B 1 105 ? -11.031 7.688 -4.746 1 96 105 GLU B C 1
ATOM 1980 O O . GLU B 1 105 ? -10.234 7.906 -5.664 1 96 105 GLU B O 1
ATOM 1985 N N . ALA B 1 106 ? -10.664 7.465 -3.525 1 97.38 106 ALA B N 1
ATOM 1986 C CA . ALA B 1 106 ? -9.25 7.41 -3.189 1 97.38 106 ALA B CA 1
ATOM 1987 C C . ALA B 1 106 ? -8.539 6.297 -3.961 1 97.38 106 ALA B C 1
ATOM 1989 O O . ALA B 1 106 ? -7.469 6.512 -4.531 1 97.38 106 ALA B O 1
ATOM 1990 N N . TYR B 1 107 ? -9.18 5.125 -4.039 1 96.81 107 TYR B N 1
ATOM 1991 C CA . TYR B 1 107 ? -8.555 3.979 -4.691 1 96.81 107 TYR B CA 1
ATOM 1992 C C . TYR B 1 107 ? -8.555 4.152 -6.207 1 96.81 107 TYR B C 1
ATOM 1994 O O . TYR B 1 107 ? -7.727 3.557 -6.902 1 96.81 107 TYR B O 1
ATOM 2002 N N . LYS B 1 108 ? -9.422 5 -6.738 1 95.62 108 LYS B N 1
ATOM 2003 C CA . LYS B 1 108 ? -9.328 5.355 -8.156 1 95.62 108 LYS B CA 1
ATOM 2004 C C . LYS B 1 108 ? -8.016 6.074 -8.453 1 95.62 108 LYS B C 1
ATOM 2006 O O . LYS B 1 108 ? -7.547 6.07 -9.594 1 95.62 108 LYS B O 1
ATOM 2011 N N . HIS B 1 109 ? -7.5 6.672 -7.375 1 96.69 109 HIS B N 1
ATOM 2012 C CA . HIS B 1 109 ? -6.207 7.328 -7.52 1 96.69 109 HIS B CA 1
ATOM 2013 C C . HIS B 1 109 ? -5.074 6.426 -7.035 1 96.69 109 HIS B C 1
ATOM 2015 O O . HIS B 1 109 ? -3.965 6.895 -6.781 1 96.69 109 HIS B O 1
ATOM 2021 N N . HIS B 1 110 ? -5.352 5.207 -6.809 1 97 110 HIS B N 1
ATOM 2022 C CA . HIS B 1 110 ? -4.391 4.133 -6.59 1 97 110 HIS B CA 1
ATOM 2023 C C . HIS B 1 110 ? -3.584 4.363 -5.316 1 97 110 HIS B C 1
ATOM 2025 O O . HIS B 1 110 ? -2.357 4.238 -5.32 1 97 110 HIS B O 1
ATOM 2031 N N . VAL B 1 111 ? -4.266 4.676 -4.258 1 98.31 111 VAL B N 1
ATOM 2032 C CA . VAL B 1 111 ? -3.598 4.789 -2.963 1 98.31 111 VAL B CA 1
ATOM 2033 C C . VAL B 1 111 ? -3.178 3.4 -2.479 1 98.31 111 VAL B C 1
ATOM 2035 O O . VAL B 1 111 ? -3.744 2.391 -2.904 1 98.31 111 VAL B O 1
ATOM 2038 N N . ALA B 1 112 ? -2.199 3.393 -1.619 1 98.38 112 ALA B N 1
ATOM 2039 C CA . ALA B 1 112 ? -1.664 2.139 -1.095 1 98.38 112 ALA B CA 1
ATOM 2040 C C . ALA B 1 112 ? -2.541 1.597 0.031 1 98.38 112 ALA B C 1
ATOM 2042 O O . ALA B 1 112 ? -2.484 0.407 0.352 1 98.38 112 ALA B O 1
ATOM 2043 N N . GLY B 1 113 ? -3.281 2.443 0.643 1 98.44 113 GLY B N 1
ATOM 2044 C CA . GLY B 1 113 ? -4.18 2.051 1.715 1 98.44 113 GLY B CA 1
ATOM 2045 C C . GLY B 1 113 ? -5.09 3.174 2.174 1 98.44 113 GLY B C 1
ATOM 2046 O O . GLY B 1 113 ? -4.734 4.352 2.068 1 98.44 113 GLY B O 1
ATOM 2047 N N . TYR B 1 114 ? -6.211 2.785 2.623 1 98.31 114 TYR B N 1
ATOM 2048 C CA . TYR B 1 114 ? -7.207 3.678 3.209 1 98.31 114 TYR B CA 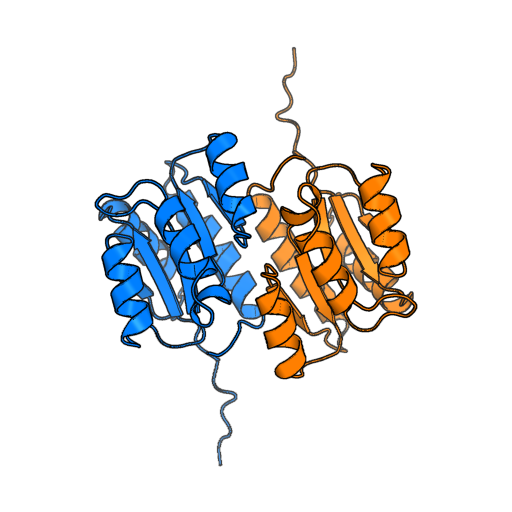1
ATOM 2049 C C . TYR B 1 114 ? -7.445 3.34 4.676 1 98.31 114 TYR B C 1
ATOM 2051 O O . TYR B 1 114 ? -7.914 2.246 5 1 98.31 114 TYR B O 1
ATOM 2059 N N . MET B 1 115 ? -7.125 4.32 5.539 1 97.56 115 MET B N 1
ATOM 2060 C CA . MET B 1 115 ? -7.199 4.09 6.977 1 97.56 115 MET B CA 1
ATOM 2061 C C . MET B 1 115 ? -8.125 5.098 7.645 1 97.56 115 MET B C 1
ATOM 2063 O O . MET B 1 115 ? -7.996 6.305 7.434 1 97.56 115 MET B O 1
ATOM 2067 N N . VAL B 1 116 ? -8.984 4.598 8.477 1 96.38 116 VAL B N 1
ATOM 2068 C CA . VAL B 1 116 ? -9.93 5.461 9.172 1 96.38 116 VAL B CA 1
ATOM 2069 C C . VAL B 1 116 ? -9.406 5.785 10.57 1 96.38 116 VAL B C 1
ATOM 2071 O O . VAL B 1 116 ? -9.031 4.887 11.32 1 96.38 116 VAL B O 1
ATOM 2074 N N . LYS B 1 117 ? -9.359 7.082 10.82 1 95.12 117 LYS B N 1
ATOM 2075 C CA . LYS B 1 117 ? -8.984 7.512 12.164 1 95.12 117 LYS B CA 1
ATOM 2076 C C . LYS B 1 117 ? -10.016 7.043 13.195 1 95.12 117 LYS B C 1
ATOM 2078 O O . LYS B 1 117 ? -11.219 7.203 13 1 95.12 117 LYS B O 1
ATOM 2083 N N . HIS B 1 118 ? -9.484 6.426 14.195 1 86.62 118 HIS B N 1
ATOM 2084 C CA . HIS B 1 118 ? -10.367 6.02 15.281 1 86.62 118 HIS B CA 1
ATOM 2085 C C . HIS B 1 118 ? -10.211 6.93 16.484 1 86.62 118 HIS B C 1
ATOM 2087 O O . HIS B 1 118 ? -9.125 7.457 16.734 1 86.62 118 HIS B O 1
ATOM 2093 N N . GLU B 1 119 ? -11.203 7.23 17.094 1 72.88 119 GLU B N 1
ATOM 2094 C CA . GLU B 1 119 ? -11.273 8.172 18.219 1 72.88 119 GLU B CA 1
ATOM 2095 C C . GLU B 1 119 ? -10.383 7.73 19.375 1 72.88 119 GLU B C 1
ATOM 2097 O O .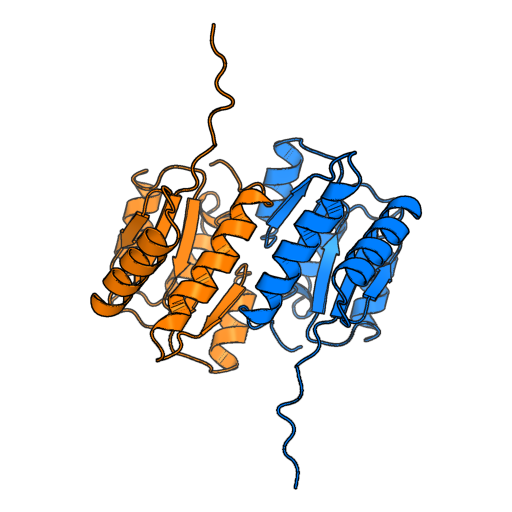 GLU B 1 119 ? -9.922 8.555 20.156 1 72.88 119 GLU B O 1
ATOM 2102 N N . ILE B 1 120 ? -10.141 6.531 19.344 1 65.5 120 ILE B N 1
ATOM 2103 C CA . ILE B 1 120 ? -9.406 6.051 20.516 1 65.5 120 ILE B CA 1
ATOM 2104 C C . ILE B 1 120 ? -7.906 6.262 20.297 1 65.5 120 ILE B C 1
ATOM 2106 O O . ILE B 1 120 ? -7.418 6.168 19.172 1 65.5 120 ILE B O 1
ATOM 2110 N N . SER B 1 121 ? -7.219 6.676 21.281 1 62.78 121 SER B N 1
ATOM 2111 C CA . SER B 1 121 ? -5.801 7.027 21.297 1 62.78 121 SER B CA 1
ATOM 2112 C C . SER B 1 121 ? -4.949 5.926 20.672 1 62.78 121 SER B C 1
ATOM 2114 O O . SER B 1 121 ? -3.957 6.207 20 1 62.78 121 SER B O 1
ATOM 2116 N N . ASP B 1 122 ? -5.434 4.734 20.734 1 79.75 122 ASP B N 1
ATOM 2117 C CA . ASP B 1 122 ? -4.574 3.646 20.281 1 79.75 122 ASP B CA 1
ATOM 2118 C C . ASP B 1 122 ? -4.695 3.449 18.766 1 79.75 122 ASP B C 1
ATOM 2120 O O . ASP B 1 122 ? -3.969 2.643 18.172 1 79.75 122 ASP B O 1
ATOM 2124 N N . GLY B 1 123 ? -5.422 4.328 18.188 1 89.62 123 GLY B N 1
ATOM 2125 C CA . GLY B 1 123 ? -5.605 4.188 16.75 1 89.62 123 GLY B CA 1
ATOM 2126 C C . GLY B 1 123 ? -4.352 4.492 15.953 1 89.62 123 GLY B C 1
ATOM 2127 O O . GLY B 1 123 ? -3.936 3.697 15.109 1 89.62 123 GLY B O 1
ATOM 2128 N N . PHE B 1 124 ? -3.725 5.531 16.375 1 94.62 124 PHE B N 1
ATOM 2129 C CA . PHE B 1 124 ? -2.516 5.93 15.656 1 94.62 124 PHE B CA 1
ATOM 2130 C C . PHE B 1 124 ? -1.372 4.969 15.945 1 94.62 124 PHE B C 1
ATOM 2132 O O . PHE B 1 124 ? -0.553 4.684 15.07 1 94.62 124 PHE B O 1
ATOM 2139 N N . TYR B 1 125 ? -1.418 4.5 17.109 1 94.44 125 TYR B N 1
ATOM 2140 C CA . TYR B 1 125 ? -0.383 3.533 17.469 1 94.44 125 TYR B CA 1
ATOM 2141 C C . TYR B 1 125 ? -0.424 2.326 16.531 1 94.44 125 TYR B C 1
ATOM 2143 O O . TYR B 1 125 ? 0.605 1.919 15.992 1 94.44 125 TYR B O 1
ATOM 2151 N N . ASN B 1 126 ? -1.612 1.757 16.375 1 95.31 126 ASN B N 1
ATOM 2152 C CA . ASN B 1 126 ? -1.763 0.584 15.523 1 95.31 126 ASN B CA 1
ATOM 2153 C C . ASN B 1 126 ? -1.396 0.895 14.07 1 95.31 126 ASN B C 1
ATOM 2155 O O . ASN B 1 126 ? -0.773 0.074 13.398 1 95.31 126 ASN B O 1
ATOM 2159 N N . ILE B 1 127 ? -1.747 2.041 13.656 1 96.69 127 ILE B N 1
ATOM 2160 C CA . ILE B 1 127 ? -1.465 2.471 12.289 1 96.69 127 ILE B CA 1
ATOM 2161 C C . ILE B 1 127 ? 0.045 2.57 12.078 1 96.69 127 ILE B C 1
ATOM 2163 O O . ILE B 1 127 ? 0.582 2.023 11.117 1 96.69 127 ILE B O 1
ATOM 2167 N N . PHE B 1 128 ? 0.779 3.117 13 1 96.38 128 PHE B N 1
ATOM 2168 C CA . PHE B 1 128 ? 2.211 3.33 12.828 1 96.38 128 PHE B CA 1
ATOM 2169 C C . PHE B 1 128 ? 2.986 2.043 13.086 1 96.38 128 PHE B C 1
ATOM 2171 O O . PHE B 1 128 ? 4.059 1.834 12.523 1 96.38 128 PHE B O 1
ATOM 2178 N N . ASN B 1 129 ? 2.377 1.227 13.898 1 95.94 129 ASN B N 1
ATOM 2179 C CA . ASN B 1 129 ? 2.971 -0.1 14.023 1 95.94 129 ASN B CA 1
ATOM 2180 C C . ASN B 1 129 ? 2.945 -0.855 12.703 1 95.94 129 ASN B C 1
ATOM 2182 O O . ASN B 1 129 ? 3.938 -1.476 12.312 1 95.94 129 ASN B O 1
ATOM 2186 N N . MET B 1 130 ? 1.871 -0.776 12.031 1 96.69 130 MET B N 1
ATOM 2187 C CA . MET B 1 130 ? 1.751 -1.375 10.711 1 96.69 130 MET B CA 1
ATOM 2188 C C . MET B 1 130 ? 2.699 -0.704 9.719 1 96.69 130 MET B C 1
ATOM 2190 O O . MET B 1 130 ? 3.395 -1.382 8.961 1 96.69 130 MET B O 1
ATOM 2194 N N . LEU B 1 131 ? 2.809 0.602 9.734 1 97.31 131 LEU B N 1
ATOM 2195 C CA . LEU B 1 131 ? 3.652 1.336 8.797 1 97.31 131 LEU B CA 1
ATOM 2196 C C . LEU B 1 131 ? 5.125 1.029 9.039 1 97.31 131 LEU B C 1
ATOM 2198 O O . LEU B 1 131 ? 5.918 0.988 8.094 1 97.31 131 LEU B O 1
ATOM 2202 N N . GLU B 1 132 ? 5.492 0.877 10.273 1 95.69 132 GLU B N 1
ATOM 2203 C CA . GLU B 1 132 ? 6.863 0.482 10.578 1 95.69 132 GLU B CA 1
ATOM 2204 C C . GLU B 1 132 ? 7.23 -0.825 9.883 1 95.69 132 GLU B C 1
ATOM 2206 O O . GLU B 1 132 ? 8.289 -0.927 9.258 1 95.69 132 GLU B O 1
ATOM 2211 N N . SER B 1 133 ? 6.332 -1.844 10.039 1 95.62 133 SER B N 1
ATOM 2212 C CA . SER B 1 133 ? 6.559 -3.119 9.359 1 95.62 133 SER B CA 1
ATOM 2213 C C . SER B 1 133 ? 6.586 -2.945 7.848 1 95.62 133 SER B C 1
ATOM 2215 O O . SER B 1 133 ? 7.398 -3.574 7.164 1 95.62 133 SER B O 1
ATOM 2217 N N . TYR B 1 134 ? 5.805 -2.068 7.379 1 97.25 134 TYR B N 1
ATOM 2218 C CA . TYR B 1 134 ? 5.672 -1.833 5.945 1 97.25 134 TYR B CA 1
ATOM 2219 C C . TYR B 1 134 ? 6.984 -1.335 5.352 1 97.25 134 TYR B C 1
ATOM 2221 O O . TYR B 1 134 ? 7.516 -1.936 4.414 1 97.25 134 TYR B O 1
ATOM 2229 N N . TRP B 1 135 ? 7.535 -0.264 5.891 1 94.38 135 TRP B N 1
ATOM 2230 C CA . TRP B 1 135 ? 8.695 0.301 5.211 1 94.38 135 TRP B CA 1
ATOM 2231 C C . TRP B 1 135 ? 9.953 -0.515 5.512 1 94.38 135 TRP B C 1
ATOM 2233 O O . TRP B 1 135 ? 11 -0.297 4.902 1 94.38 135 TRP B O 1
ATOM 2243 N N . ARG B 1 136 ? 9.852 -1.492 6.418 1 93.31 136 ARG B N 1
ATOM 2244 C CA . ARG B 1 136 ? 10.953 -2.428 6.629 1 93.31 136 ARG B CA 1
ATOM 2245 C C . ARG B 1 136 ? 10.969 -3.502 5.547 1 93.31 136 ARG B C 1
ATOM 2247 O O . ARG B 1 136 ? 12.023 -4.035 5.211 1 93.31 136 ARG B O 1
ATOM 2254 N N . ILE B 1 137 ? 9.805 -3.803 5.008 1 95.06 137 ILE B N 1
ATOM 2255 C CA . ILE B 1 137 ? 9.664 -4.914 4.074 1 95.06 137 ILE B CA 1
ATOM 2256 C C . ILE B 1 137 ? 9.656 -4.387 2.641 1 95.06 137 ILE B C 1
ATOM 2258 O O . ILE B 1 137 ? 10.266 -4.98 1.749 1 95.06 137 ILE B O 1
ATOM 2262 N N . VAL B 1 138 ? 9 -3.215 2.439 1 96.69 138 VAL B N 1
ATOM 2263 C CA . VAL B 1 138 ? 8.742 -2.666 1.112 1 96.69 138 VAL B CA 1
ATOM 2264 C C . VAL B 1 138 ? 9.906 -1.779 0.685 1 96.69 138 VAL B C 1
ATOM 2266 O O . VAL B 1 138 ? 10.445 -1.017 1.491 1 96.69 138 VAL B O 1
ATOM 2269 N N . GLU B 1 139 ? 10.266 -1.926 -0.55 1 95.94 139 GLU B N 1
ATOM 2270 C CA . GLU B 1 139 ? 11.203 -0.979 -1.156 1 95.94 139 GLU B CA 1
ATOM 2271 C C . GLU B 1 139 ? 10.461 0.178 -1.819 1 95.94 139 GLU B C 1
ATOM 2273 O O . GLU B 1 139 ? 9.781 -0.011 -2.834 1 95.94 139 GLU B O 1
ATOM 2278 N N . LEU B 1 140 ? 10.625 1.343 -1.326 1 96 140 LEU B N 1
ATOM 2279 C CA . LEU B 1 140 ? 9.953 2.523 -1.859 1 96 140 LEU B CA 1
ATOM 2280 C C . LEU B 1 140 ? 10.742 3.121 -3.018 1 96 140 LEU B C 1
ATOM 2282 O O . LEU B 1 140 ? 11.961 2.943 -3.102 1 96 140 LEU B O 1
ATOM 2286 N N . PRO B 1 141 ? 10.031 3.723 -3.904 1 91.62 141 PRO B N 1
ATOM 2287 C CA . PRO B 1 141 ? 10.742 4.332 -5.027 1 91.62 141 PRO B CA 1
ATOM 2288 C C . PRO B 1 141 ? 11.625 5.504 -4.598 1 91.62 141 PRO B C 1
ATOM 2290 O O . PRO B 1 141 ? 11.289 6.219 -3.652 1 91.62 141 PRO B O 1
ATOM 2293 N N . GLU B 1 142 ? 12.727 5.465 -5.285 1 82.94 142 GLU B N 1
ATOM 2294 C CA . GLU B 1 142 ? 13.633 6.59 -5.07 1 82.94 142 GLU B CA 1
ATOM 2295 C C . GLU B 1 142 ? 13.445 7.66 -6.145 1 82.94 142 GLU B C 1
ATOM 2297 O O . GLU B 1 142 ? 13.031 7.355 -7.266 1 82.94 142 GLU B O 1
ATOM 2302 N N . ALA B 1 143 ? 13.117 8.938 -5.918 1 63.47 143 ALA B N 1
ATOM 2303 C CA . ALA B 1 143 ? 12.945 9.992 -6.91 1 63.47 143 ALA B CA 1
ATOM 2304 C C . ALA B 1 143 ? 13.82 9.742 -8.133 1 63.47 143 ALA B C 1
ATOM 2306 O O . ALA B 1 143 ? 14.891 9.148 -8.031 1 63.47 143 ALA B O 1
#

Secondary structure (DSSP, 8-state):
--------PPEEEEE---HHHHHHHHHHHHHTT----EEEESSHHHHHHHHHTT-SPSSEEEEE-SS-SSS-HHHHHHHHHTSTTGGG-EEEEEES---HHHHHHHHHTT-SEEEEPPSSTHHHHHHHHHHHHHHHH--PPP-/--------PPEEEEE---HHHHHHHHHHHHHTT----EEEESSHHHHHHHHHTT-SPSSEEEEE-SS-SSS-HHHHHHHHHTSTTGGG-EEEEEES---HHHHHHHHHTT-SEEEE--SSTHHHHHHHHHHHHHHHH--PPP-

Radius of gyration: 18.43 Å; Cα contacts (8 Å, |Δi|>4): 505; chains: 2; bounding box: 66×49×43 Å

Foldseek 3Di:
DCVPVPPPAAAEEEEAQDPVVVVLLVVLCVVVVPPHHYHYHNHLVRVVVCVVVCVTAPPYAYEAEQDGPPAGRLNSLVVLCPPPVSVQHAYEYEYQDPDPVVVVSVCVSPHPYYHHDDPDSCRSNVVVVVVVVVPVVDDGDHD/DCVPVPPPAAAEEEEAQDPVVVVLLVVLCVVVVPPHHYHYHNHLVSVVVCVVVCVTAPPYAYEAEQDGPPAGRLNSLVVLCPPPVSVQHAYEYEYQDPDPVVVVSVCVSPHPYYHHDDPDSCRSNVVVVVVVVVPVVDDGDHD